Protein AF-A0ABD1SD32-F1 (afdb_monomer)

Radius of gyration: 26.67 Å; Cα contacts (8 Å, |Δi|>4): 173; chains: 1; bounding box: 71×82×73 Å

Structure (mmCIF, N/CA/C/O backbone):
data_AF-A0ABD1SD32-F1
#
_entry.id   AF-A0ABD1SD32-F1
#
loop_
_atom_site.group_PDB
_atom_site.id
_atom_site.type_symbol
_atom_site.label_atom_id
_atom_site.label_alt_id
_atom_site.label_comp_id
_atom_site.label_asym_id
_atom_site.label_entity_id
_atom_site.label_seq_id
_atom_site.pdbx_PDB_ins_code
_atom_site.Cartn_x
_atom_site.Cartn_y
_atom_site.Cartn_z
_atom_site.occupancy
_atom_site.B_iso_or_equiv
_atom_site.auth_seq_id
_atom_site.auth_comp_id
_atom_site.auth_asym_id
_atom_site.auth_atom_id
_atom_site.pdbx_PDB_model_num
ATOM 1 N N . MET A 1 1 ? -51.698 54.647 20.000 1.00 33.16 1 MET A N 1
ATOM 2 C CA . MET A 1 1 ? -52.821 54.682 19.043 1.00 33.16 1 MET A CA 1
ATOM 3 C C . MET A 1 1 ? -52.398 53.874 17.834 1.00 33.16 1 MET A C 1
ATOM 5 O O . MET A 1 1 ? -51.345 54.197 17.309 1.00 33.16 1 MET A O 1
ATOM 9 N N . SER A 1 2 ? -53.192 52.849 17.494 1.00 32.72 2 SER A N 1
ATOM 10 C CA . SER A 1 2 ? -53.230 52.121 16.206 1.00 32.72 2 SER A CA 1
ATOM 11 C C . SER A 1 2 ? -51.931 51.380 15.823 1.00 32.72 2 SER A C 1
ATOM 13 O O . SER A 1 2 ? -50.916 52.007 15.575 1.00 32.72 2 SER A O 1
ATOM 15 N N . GLY A 1 3 ? -51.824 50.050 15.818 1.00 24.33 3 GLY A N 1
ATOM 16 C CA . GLY A 1 3 ? -52.814 49.050 15.430 1.00 24.33 3 GLY A CA 1
ATOM 17 C C . GLY A 1 3 ? -52.788 48.899 13.913 1.00 24.33 3 GLY A C 1
ATOM 18 O O . GLY A 1 3 ? -53.393 49.724 13.248 1.00 24.33 3 GLY A O 1
ATOM 19 N N . ASP A 1 4 ? -52.088 47.879 13.412 1.00 29.33 4 ASP A N 1
ATOM 20 C CA . ASP A 1 4 ? -52.577 47.086 12.286 1.00 29.33 4 ASP A CA 1
ATOM 21 C C . ASP A 1 4 ? -52.013 45.666 12.337 1.00 29.33 4 ASP A C 1
ATOM 23 O O . ASP A 1 4 ? -50.850 45.408 12.649 1.00 29.33 4 ASP A O 1
ATOM 27 N N . PHE A 1 5 ? -52.945 44.755 12.109 1.00 25.47 5 PHE A N 1
ATOM 28 C CA . PHE A 1 5 ? -52.924 43.324 12.317 1.00 25.47 5 PHE A CA 1
ATOM 29 C C . PHE A 1 5 ? -53.174 42.721 10.936 1.00 25.47 5 PHE A C 1
ATOM 31 O O . PHE A 1 5 ? -54.138 43.099 10.274 1.00 25.47 5 PHE A O 1
ATOM 38 N N . CYS A 1 6 ? -52.356 41.770 10.498 1.00 30.38 6 CYS A N 1
ATOM 39 C CA . CYS A 1 6 ? -52.767 40.849 9.446 1.00 30.38 6 CYS A CA 1
ATOM 40 C C . CYS A 1 6 ? -52.278 39.448 9.814 1.00 30.38 6 CYS A C 1
ATOM 42 O O . CYS A 1 6 ? -51.091 39.209 10.012 1.00 30.38 6 CYS A O 1
ATOM 44 N N . THR A 1 7 ? -53.243 38.552 9.972 1.00 30.47 7 THR A N 1
ATOM 45 C CA . THR A 1 7 ? -53.105 37.097 10.118 1.00 30.47 7 THR A CA 1
ATOM 46 C C . THR A 1 7 ? -53.915 36.469 8.959 1.00 30.47 7 THR A C 1
ATOM 48 O O . THR A 1 7 ? -54.474 37.212 8.153 1.00 30.47 7 THR A O 1
ATOM 51 N N . PRO A 1 8 ? -54.045 35.139 8.851 1.00 37.50 8 PRO A N 1
ATOM 52 C CA . PRO A 1 8 ? -53.132 34.243 8.148 1.00 37.50 8 PRO A CA 1
ATOM 53 C C . PRO A 1 8 ? -53.849 33.489 7.004 1.00 37.50 8 PRO A C 1
ATOM 55 O O . PRO A 1 8 ? -55.057 33.266 7.072 1.00 37.50 8 PRO A O 1
ATOM 58 N N . GLU A 1 9 ? -53.120 32.989 6.006 1.00 29.09 9 GLU A N 1
ATOM 59 C CA . GLU A 1 9 ? -53.642 31.914 5.147 1.00 29.09 9 GLU A CA 1
ATOM 60 C C . GLU A 1 9 ? -53.167 30.548 5.650 1.00 29.09 9 GLU A C 1
ATOM 62 O O . GLU A 1 9 ? -52.038 30.365 6.106 1.00 29.09 9 GLU A O 1
ATOM 67 N N . LYS A 1 10 ? -54.121 29.621 5.653 1.00 29.11 10 LYS A N 1
ATOM 68 C CA . LYS A 1 10 ? -54.110 28.286 6.242 1.00 29.11 10 LYS A CA 1
ATOM 69 C C . LYS A 1 10 ? -54.156 27.245 5.120 1.00 29.11 10 LYS A C 1
ATOM 71 O O . LYS A 1 10 ? -54.868 27.477 4.151 1.00 29.11 10 LYS A O 1
ATOM 76 N N . LEU A 1 11 ? -53.592 26.071 5.437 1.00 27.20 11 LEU A N 1
ATOM 77 C CA . LEU A 1 11 ? -53.851 24.735 4.865 1.00 27.20 11 LEU A CA 1
ATOM 78 C C . LEU A 1 11 ? -53.215 24.529 3.473 1.00 27.20 11 LEU A C 1
ATOM 80 O O . LEU A 1 11 ? -53.208 25.430 2.654 1.00 27.20 11 LEU A O 1
ATOM 84 N N . GLU A 1 12 ? -52.580 23.397 3.173 1.00 27.08 12 GLU A N 1
ATOM 85 C CA . GLU A 1 12 ? -53.074 22.039 3.413 1.00 27.08 12 GLU A CA 1
ATOM 86 C C . GLU A 1 12 ? -51.992 21.061 3.908 1.00 27.08 12 GLU A C 1
ATOM 88 O O . GLU A 1 12 ? -50.838 21.076 3.479 1.00 27.08 12 GLU A O 1
ATOM 93 N N . GLU A 1 13 ? -52.410 20.212 4.849 1.00 32.22 13 GLU A N 1
ATOM 94 C CA . GLU A 1 13 ? -51.798 18.919 5.137 1.00 32.22 13 GLU A CA 1
ATOM 95 C C . GLU A 1 13 ? -52.115 17.986 3.968 1.00 32.22 13 GLU A C 1
ATOM 97 O O . GLU A 1 13 ? -53.288 17.745 3.696 1.00 32.22 13 GLU A O 1
ATOM 102 N N . ASP A 1 14 ? -51.089 17.423 3.335 1.00 28.31 14 ASP A N 1
ATOM 103 C CA . ASP A 1 14 ? -51.254 16.234 2.504 1.00 28.31 14 ASP A CA 1
ATOM 104 C C . ASP A 1 14 ? -50.483 15.073 3.135 1.00 28.31 14 ASP A C 1
ATOM 106 O O . ASP A 1 14 ? -49.256 14.955 3.061 1.00 28.31 14 ASP A O 1
ATOM 110 N N . GLU A 1 15 ? -51.250 14.195 3.781 1.00 35.03 15 GLU A N 1
ATOM 111 C CA . GLU A 1 15 ? -50.872 12.811 4.015 1.00 35.03 15 GLU A CA 1
ATOM 112 C C . GLU A 1 15 ? -50.633 12.125 2.663 1.00 35.03 15 GLU A C 1
ATOM 114 O O . GLU A 1 15 ? -51.573 11.905 1.899 1.00 35.03 15 GLU A O 1
ATOM 119 N N . ASN A 1 16 ? -49.407 11.669 2.381 1.00 34.16 16 ASN A N 1
ATOM 120 C CA . ASN A 1 16 ? -49.231 10.649 1.347 1.00 34.16 16 ASN A CA 1
ATOM 121 C C . ASN A 1 16 ? -48.207 9.569 1.721 1.00 34.16 16 ASN A C 1
ATOM 123 O O . ASN A 1 16 ? -47.006 9.659 1.489 1.00 34.16 16 ASN A O 1
ATOM 127 N N . LYS A 1 17 ? -48.767 8.544 2.369 1.00 29.52 17 LYS A N 1
ATOM 128 C CA . LYS A 1 17 ? -48.559 7.101 2.177 1.00 29.52 17 LYS A CA 1
ATOM 129 C C . LYS A 1 17 ? -47.228 6.653 1.560 1.00 29.52 17 LYS A C 1
ATOM 131 O O . LYS A 1 17 ? -46.995 6.728 0.358 1.00 29.52 17 LYS A O 1
ATOM 136 N N . SER A 1 18 ? -46.463 5.969 2.412 1.00 36.94 18 SER A N 1
ATOM 137 C CA . SER A 1 18 ? -45.481 4.950 2.044 1.00 36.94 18 SER A CA 1
ATOM 138 C C . SER A 1 18 ? -46.007 4.047 0.923 1.00 36.94 18 SER A C 1
ATOM 140 O O . SER A 1 18 ? -46.993 3.324 1.092 1.00 36.94 18 SER A O 1
ATOM 142 N N . THR A 1 19 ? -45.317 4.062 -0.214 1.00 29.92 19 THR A N 1
ATOM 143 C CA . THR A 1 19 ? -45.384 2.995 -1.208 1.00 29.92 19 THR A CA 1
ATOM 144 C C . THR A 1 19 ? -43.975 2.503 -1.522 1.00 29.92 19 THR A C 1
ATOM 146 O O . THR A 1 19 ? -43.038 3.262 -1.729 1.00 29.92 19 THR A O 1
ATOM 149 N N . LYS A 1 20 ? -43.852 1.178 -1.448 1.00 31.41 20 LYS A N 1
ATOM 150 C CA . LYS A 1 20 ? -42.761 0.313 -1.901 1.00 31.41 20 LYS A CA 1
ATOM 151 C C . LYS A 1 20 ? -41.936 0.879 -3.073 1.00 31.41 20 LYS A C 1
ATOM 153 O O . LYS A 1 20 ? -42.450 0.969 -4.180 1.00 31.41 20 LYS A O 1
ATOM 158 N N . GLY A 1 21 ? -40.628 0.996 -2.843 1.00 41.38 21 GLY A N 1
ATOM 159 C CA . GLY A 1 21 ? -39.613 0.627 -3.831 1.00 41.38 21 GLY A CA 1
ATOM 160 C C . GLY A 1 21 ? -39.199 1.686 -4.847 1.00 41.38 21 GLY A C 1
ATOM 161 O O . GLY A 1 21 ? -39.203 1.380 -6.033 1.00 41.38 21 GLY A O 1
ATOM 162 N N . ASP A 1 22 ? -38.729 2.846 -4.394 1.00 28.20 22 ASP A N 1
ATOM 163 C CA . ASP A 1 22 ? -37.967 3.754 -5.255 1.00 28.20 22 ASP A CA 1
ATOM 164 C C . ASP A 1 22 ? -36.466 3.552 -5.021 1.00 28.20 22 ASP A C 1
ATOM 166 O O . ASP A 1 22 ? -35.886 3.969 -4.017 1.00 28.20 22 ASP A O 1
ATOM 170 N N . ILE A 1 23 ? -35.835 2.842 -5.957 1.00 35.16 23 ILE A N 1
ATOM 171 C CA . ILE A 1 23 ? -34.380 2.771 -6.076 1.00 35.16 23 ILE A CA 1
ATOM 172 C C . ILE A 1 23 ? -33.909 4.168 -6.478 1.00 35.16 23 ILE A C 1
ATOM 174 O O . ILE A 1 23 ? -34.109 4.592 -7.615 1.00 35.16 23 ILE A O 1
ATOM 178 N N . VAL A 1 24 ? -33.269 4.877 -5.550 1.00 31.91 24 VAL A N 1
ATOM 179 C CA . VAL A 1 24 ? -32.525 6.099 -5.859 1.00 31.91 24 VAL A CA 1
ATOM 180 C C . VAL A 1 24 ? -31.369 5.701 -6.778 1.00 31.91 24 VAL A C 1
ATOM 182 O O . VAL A 1 24 ? -30.369 5.141 -6.327 1.00 31.91 24 VAL A O 1
ATOM 185 N N . GLN A 1 25 ? -31.511 5.946 -8.082 1.00 30.59 25 GLN A N 1
ATOM 186 C CA . GLN A 1 25 ? -30.366 5.932 -8.984 1.00 30.59 25 GLN A CA 1
ATOM 187 C C . GLN A 1 25 ? -29.481 7.117 -8.611 1.00 30.59 25 GLN A C 1
ATOM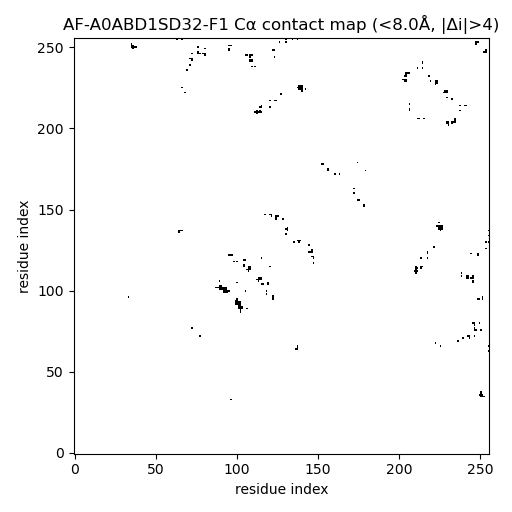 189 O O . GLN A 1 25 ? -29.777 8.264 -8.932 1.00 30.59 25 GLN A O 1
ATOM 194 N N . ILE A 1 26 ? -28.400 6.827 -7.896 1.00 34.62 26 ILE A N 1
ATOM 195 C CA . ILE A 1 26 ? -27.298 7.766 -7.752 1.00 34.62 26 ILE A CA 1
ATOM 196 C C . ILE A 1 26 ? -26.634 7.809 -9.126 1.00 34.62 26 ILE A C 1
ATOM 198 O O . ILE A 1 26 ? -25.980 6.847 -9.532 1.00 34.62 26 ILE A O 1
ATOM 202 N N . GLU A 1 27 ? -26.855 8.892 -9.871 1.00 29.53 27 GLU A N 1
ATOM 203 C CA . GLU A 1 27 ? -26.086 9.171 -11.079 1.00 29.53 27 GLU A CA 1
ATOM 204 C C . GLU A 1 27 ? -24.606 9.204 -10.693 1.00 29.53 27 GLU A C 1
ATOM 206 O O . GLU A 1 27 ? -24.129 10.115 -10.015 1.00 29.53 27 GLU A O 1
ATOM 211 N N . SER A 1 28 ? -23.876 8.166 -11.099 1.00 33.97 28 SER A N 1
ATOM 212 C CA . SER A 1 28 ? -22.427 8.140 -11.010 1.00 33.97 28 SER A CA 1
ATOM 213 C C . SER A 1 28 ? -21.908 9.250 -11.914 1.00 33.97 28 SER A C 1
ATOM 215 O O . SER A 1 28 ? -21.936 9.126 -13.142 1.00 33.97 28 SER A O 1
ATOM 217 N N . THR A 1 29 ? -21.454 10.346 -11.318 1.00 29.38 29 THR A N 1
ATOM 218 C CA . THR A 1 29 ? -20.648 11.341 -12.010 1.00 29.38 29 THR A CA 1
ATOM 219 C C . THR A 1 29 ? -19.347 10.659 -12.412 1.00 29.38 29 THR A C 1
ATOM 221 O O . THR A 1 29 ? -18.403 10.530 -11.637 1.00 29.38 29 THR A O 1
ATOM 224 N N . TRP A 1 30 ? -19.330 10.136 -13.636 1.00 27.72 30 TRP A N 1
ATOM 225 C CA . TRP A 1 30 ? -18.128 9.662 -14.297 1.00 27.72 30 TRP A CA 1
ATOM 226 C C . TRP A 1 30 ? -17.215 10.873 -14.478 1.00 27.72 30 TRP A C 1
ATOM 228 O O . TRP A 1 30 ? -17.313 11.599 -15.463 1.00 27.72 30 TRP A O 1
ATOM 238 N N . PHE A 1 31 ? -16.356 11.132 -13.497 1.00 30.55 31 PHE A N 1
ATOM 239 C CA . PHE A 1 31 ? -15.166 11.922 -13.752 1.00 30.55 31 PHE A CA 1
ATOM 240 C C . PHE A 1 31 ? -14.373 11.172 -14.821 1.00 30.55 31 PHE A C 1
ATOM 242 O O . PHE A 1 31 ? -14.139 9.969 -14.684 1.00 30.55 31 PHE A O 1
ATOM 249 N N . ASP A 1 32 ? -14.015 11.858 -15.905 1.00 36.69 32 ASP A N 1
ATOM 250 C CA . ASP A 1 32 ? -13.129 11.310 -16.925 1.00 36.69 32 ASP A CA 1
ATOM 251 C C . ASP A 1 32 ? -11.796 10.944 -16.262 1.00 36.69 32 ASP A C 1
ATOM 253 O O . ASP A 1 32 ? -10.945 11.793 -15.998 1.00 36.69 32 ASP A O 1
ATOM 257 N N . ILE A 1 33 ? -11.649 9.656 -15.948 1.00 40.66 33 ILE A N 1
ATOM 258 C CA . ILE A 1 33 ? -10.462 9.088 -15.317 1.00 40.66 33 ILE A CA 1
ATOM 259 C C . ILE A 1 33 ? -9.275 9.335 -16.261 1.00 40.66 33 ILE A C 1
ATOM 261 O O . ILE A 1 33 ? -9.357 8.964 -17.443 1.00 40.66 33 ILE A O 1
ATOM 265 N N . PRO A 1 34 ? -8.160 9.915 -15.780 1.00 41.62 34 PRO A N 1
ATOM 266 C CA . PRO A 1 34 ? -6.951 10.060 -16.574 1.00 41.62 34 PRO A CA 1
ATOM 267 C C . PRO A 1 34 ? -6.551 8.717 -17.193 1.00 41.62 34 PRO A C 1
ATOM 269 O O . PRO A 1 34 ? -6.329 7.721 -16.502 1.00 41.62 34 PRO A O 1
ATOM 272 N N . LYS A 1 35 ? -6.474 8.664 -18.527 1.00 51.59 35 LYS A N 1
ATOM 273 C CA . LYS A 1 35 ? -5.980 7.476 -19.231 1.00 51.59 35 LYS A CA 1
ATOM 274 C C . LYS A 1 35 ? -4.517 7.274 -18.835 1.00 51.59 35 LYS A C 1
ATOM 276 O O . LYS A 1 35 ? -3.702 8.164 -19.064 1.00 51.59 35 LYS A O 1
ATOM 281 N N . GLY A 1 36 ? -4.219 6.116 -18.242 1.00 51.72 36 GLY A N 1
ATOM 282 C CA . GLY A 1 36 ? -2.885 5.734 -17.776 1.00 51.72 36 GLY A CA 1
ATOM 283 C C . GLY A 1 36 ? -1.773 5.965 -18.789 1.00 51.72 36 GLY A C 1
ATOM 284 O O . GLY A 1 36 ? -1.995 5.961 -20.005 1.00 51.72 36 GLY A O 1
ATOM 285 N N . ARG A 1 37 ? -0.552 6.138 -18.273 1.00 55.34 37 ARG A N 1
ATOM 286 C CA . ARG A 1 37 ? 0.665 6.217 -19.080 1.00 55.34 37 ARG A CA 1
ATOM 287 C C . ARG A 1 37 ? 0.863 4.886 -19.804 1.00 55.34 37 ARG A C 1
ATOM 289 O O . ARG A 1 37 ? 1.352 3.920 -19.243 1.00 55.34 37 ARG A O 1
ATOM 296 N N . GLY A 1 38 ? 0.424 4.842 -21.060 1.00 57.28 38 GLY A N 1
ATOM 297 C CA . GLY A 1 38 ? 0.939 3.927 -22.072 1.00 57.28 38 GLY A CA 1
ATOM 298 C C . GLY A 1 38 ? 0.956 2.434 -21.736 1.00 57.28 38 GLY A C 1
ATOM 299 O O . GLY A 1 38 ? 1.937 1.786 -22.066 1.00 57.28 38 GLY A O 1
ATOM 300 N N . HIS A 1 39 ? -0.125 1.842 -21.216 1.00 45.03 39 HIS A N 1
ATOM 301 C CA . HIS A 1 39 ? -0.338 0.400 -21.397 1.00 45.03 39 HIS A CA 1
ATOM 302 C C . HIS A 1 39 ? -1.466 0.155 -22.401 1.00 45.03 39 HIS A C 1
ATOM 304 O O . HIS A 1 39 ? -2.603 0.602 -22.229 1.00 45.03 39 HIS A O 1
ATOM 310 N N . ARG A 1 40 ? -1.156 -0.550 -23.497 1.00 51.25 40 ARG A N 1
ATOM 311 C CA . ARG A 1 40 ? -2.144 -0.925 -24.515 1.00 51.25 40 ARG A CA 1
ATOM 312 C C . ARG A 1 40 ? -3.174 -1.841 -23.865 1.00 51.25 40 ARG A C 1
ATOM 314 O O . ARG A 1 40 ? -2.894 -3.016 -23.643 1.00 51.25 40 ARG A O 1
ATOM 321 N N . THR A 1 41 ? -4.389 -1.343 -23.639 1.00 50.31 41 THR A N 1
ATOM 322 C CA . THR A 1 41 ? -5.518 -2.187 -23.240 1.00 50.31 41 THR A CA 1
ATOM 323 C C . THR A 1 41 ? -5.675 -3.283 -24.294 1.00 50.31 41 THR A C 1
ATOM 325 O O . THR A 1 41 ? -6.016 -3.012 -25.453 1.00 50.31 41 THR A O 1
ATOM 328 N N . LYS A 1 42 ? -5.358 -4.533 -23.936 1.00 55.38 42 LYS A N 1
ATOM 329 C CA . LYS A 1 42 ? -5.521 -5.672 -24.842 1.00 55.38 42 LYS A CA 1
ATOM 330 C C . LYS A 1 42 ? -7.017 -5.808 -25.124 1.00 55.38 42 LYS A C 1
ATOM 332 O O . LYS A 1 42 ? -7.777 -6.270 -24.278 1.00 55.38 42 LYS A O 1
ATOM 337 N N . ARG A 1 43 ? -7.464 -5.381 -26.312 1.00 58.88 43 ARG A N 1
ATOM 338 C CA . ARG A 1 43 ? -8.826 -5.670 -26.785 1.00 58.88 43 ARG A CA 1
ATOM 339 C C . ARG A 1 43 ? -9.021 -7.183 -26.707 1.00 58.88 43 ARG A C 1
ATOM 341 O O . ARG A 1 43 ? -8.165 -7.918 -27.201 1.00 58.88 43 ARG A O 1
ATOM 348 N N . LYS A 1 44 ? -10.133 -7.649 -26.123 1.00 50.56 44 LYS A N 1
ATOM 349 C CA . LYS A 1 44 ? -10.526 -9.064 -26.217 1.00 50.56 44 LYS A CA 1
ATOM 350 C C . LYS A 1 44 ? -10.483 -9.449 -27.696 1.00 50.56 44 LYS A C 1
ATOM 352 O O . LYS A 1 44 ? -11.216 -8.877 -28.505 1.00 50.56 44 LYS A O 1
ATOM 357 N N . ALA A 1 45 ? -9.578 -10.355 -28.060 1.00 56.12 45 ALA A N 1
ATOM 358 C CA . ALA A 1 45 ? -9.477 -10.827 -29.430 1.00 56.12 45 ALA A CA 1
ATOM 359 C C . ALA A 1 45 ? -10.816 -11.476 -29.800 1.00 56.12 45 ALA A C 1
ATOM 361 O O . ALA A 1 45 ? -11.246 -12.424 -29.139 1.00 56.12 45 ALA A O 1
ATOM 362 N N . ARG A 1 46 ? -11.490 -10.958 -30.833 1.00 56.22 46 ARG A N 1
ATOM 363 C CA . ARG A 1 46 ? -12.605 -11.680 -31.449 1.00 56.22 46 ARG A CA 1
ATOM 364 C C . ARG A 1 46 ? -12.019 -12.952 -32.050 1.00 56.22 46 ARG A C 1
ATOM 366 O O . ARG A 1 46 ? -11.069 -12.885 -32.827 1.00 56.22 46 ARG A O 1
ATOM 373 N N . LEU A 1 47 ? -12.538 -14.099 -31.627 1.00 57.81 47 LEU A N 1
ATOM 374 C CA . LEU A 1 47 ? -12.084 -15.396 -32.106 1.00 57.81 47 LEU A CA 1
ATOM 375 C C . LEU A 1 47 ? -12.419 -15.499 -33.595 1.00 57.81 47 LEU A C 1
ATOM 377 O O . LEU A 1 47 ? -13.586 -15.579 -33.968 1.00 57.81 47 LEU A O 1
ATOM 381 N N . LEU A 1 48 ? -11.397 -15.484 -34.447 1.00 53.97 48 LEU A N 1
ATOM 382 C CA . LEU A 1 48 ? -11.527 -15.990 -35.805 1.00 53.97 48 LEU A CA 1
ATOM 383 C C . LEU A 1 48 ? -11.472 -17.512 -35.699 1.00 53.97 48 LEU A C 1
ATOM 385 O O . LEU A 1 48 ? -10.398 -18.095 -35.548 1.00 53.97 48 LEU A O 1
ATOM 389 N N . CYS A 1 49 ? -12.643 -18.144 -35.725 1.00 53.00 49 CYS A N 1
ATOM 390 C CA . CYS A 1 49 ? -12.760 -19.585 -35.904 1.00 53.00 49 CYS A CA 1
ATOM 391 C C . CYS A 1 49 ? -12.304 -19.915 -37.330 1.00 53.00 49 CYS A C 1
ATOM 393 O O . CYS A 1 49 ? -13.113 -19.972 -38.252 1.00 53.00 49 CYS A O 1
ATOM 395 N N . SER A 1 50 ? -10.992 -20.043 -37.529 1.00 64.31 50 SER A N 1
ATOM 396 C CA . SER A 1 50 ? -10.450 -20.563 -38.779 1.00 64.31 50 SER A CA 1
ATOM 397 C C . SER A 1 50 ? -10.489 -22.095 -38.732 1.00 64.31 50 SER A C 1
ATOM 399 O O . SER A 1 50 ? -10.208 -22.665 -37.675 1.00 64.31 50 SER A O 1
ATOM 401 N N . PRO A 1 51 ? -10.769 -22.781 -39.854 1.00 71.50 51 PRO A N 1
ATOM 402 C CA . PRO A 1 51 ? -10.715 -24.244 -39.927 1.00 71.50 51 PRO A CA 1
ATOM 403 C C . PRO A 1 51 ? -9.298 -24.812 -39.715 1.00 71.50 51 PRO A C 1
ATOM 405 O O . PRO A 1 51 ? -9.131 -26.024 -39.629 1.00 71.50 51 PRO A O 1
ATOM 408 N N . PHE A 1 52 ? -8.282 -23.950 -39.606 1.00 64.62 52 PHE A N 1
ATOM 409 C CA . PHE A 1 52 ? -6.885 -24.313 -39.368 1.00 64.62 52 PHE A CA 1
ATOM 410 C C . PHE A 1 52 ? -6.438 -24.098 -37.912 1.00 64.62 52 PHE A C 1
ATOM 412 O O . PHE A 1 52 ? -5.292 -24.396 -37.576 1.00 64.62 52 PHE A O 1
ATOM 419 N N . THR A 1 53 ? -7.312 -23.590 -37.035 1.00 63.19 53 THR A N 1
ATOM 420 C CA . THR A 1 53 ? -6.994 -23.356 -35.620 1.00 63.19 53 THR A CA 1
ATOM 421 C C . THR A 1 53 ? -7.677 -24.414 -34.753 1.00 63.19 53 THR A C 1
ATOM 423 O O . THR A 1 53 ? -8.890 -24.374 -34.583 1.00 63.19 53 THR A O 1
ATOM 426 N N . ASP A 1 54 ? -6.909 -25.343 -34.175 1.00 64.31 54 ASP A N 1
ATOM 427 C CA . ASP A 1 54 ? -7.420 -26.341 -33.224 1.00 64.31 54 ASP A CA 1
ATOM 428 C C . ASP A 1 54 ? -7.625 -25.697 -31.833 1.00 64.31 54 ASP A C 1
ATOM 430 O O . ASP A 1 54 ? -6.641 -25.340 -31.172 1.00 64.31 54 ASP A O 1
ATOM 434 N N . PRO A 1 55 ? -8.876 -25.530 -31.360 1.00 61.09 55 PRO A N 1
ATOM 435 C CA . PRO A 1 55 ? -9.161 -24.879 -30.084 1.00 61.09 55 PRO A CA 1
ATOM 436 C C . PRO A 1 55 ? -8.635 -25.666 -28.874 1.00 61.09 55 PRO A C 1
ATOM 438 O O . PRO A 1 55 ? -8.450 -25.071 -27.813 1.00 61.09 55 PRO A O 1
ATOM 441 N N . THR A 1 56 ? -8.345 -26.966 -29.019 1.00 60.47 56 THR A N 1
ATOM 442 C CA . THR A 1 56 ? -7.848 -27.820 -27.926 1.00 60.47 56 THR A CA 1
ATOM 443 C C . THR A 1 56 ? -6.354 -27.647 -27.648 1.00 60.47 56 THR A C 1
ATOM 445 O O . THR A 1 56 ? -5.898 -27.909 -26.538 1.00 60.47 56 THR A O 1
ATOM 448 N N . LYS A 1 57 ? -5.585 -27.136 -28.620 1.00 58.19 57 LYS A N 1
ATOM 449 C CA . LYS A 1 57 ? -4.137 -26.878 -28.490 1.00 58.19 57 LYS A CA 1
ATOM 450 C C . LYS A 1 57 ? -3.811 -25.490 -27.941 1.00 58.19 57 LYS A C 1
ATOM 452 O O . LYS A 1 57 ? -2.642 -25.112 -27.839 1.00 58.19 57 LYS A O 1
ATOM 457 N N . ARG A 1 58 ? -4.828 -24.699 -27.594 1.00 55.09 58 ARG A N 1
ATOM 458 C CA . ARG A 1 58 ? -4.632 -23.374 -27.009 1.00 55.09 58 ARG A CA 1
ATOM 459 C C . ARG A 1 58 ? -4.113 -23.529 -25.580 1.00 55.09 58 ARG A C 1
ATOM 461 O O . ARG A 1 58 ? -4.772 -24.146 -24.749 1.00 55.09 58 ARG A O 1
ATOM 468 N N . ARG A 1 59 ? -2.963 -22.918 -25.269 1.00 50.16 59 ARG A N 1
ATOM 469 C CA . ARG A 1 59 ? -2.536 -22.717 -23.875 1.00 50.16 59 ARG A CA 1
ATOM 470 C C . ARG A 1 59 ? -3.672 -21.993 -23.143 1.00 50.16 59 ARG A C 1
ATOM 472 O O . ARG A 1 59 ? -4.011 -20.871 -23.527 1.00 50.16 59 ARG A O 1
ATOM 479 N N . LYS A 1 60 ? -4.288 -22.640 -22.146 1.00 51.47 60 LYS A N 1
ATOM 480 C CA . LYS A 1 60 ? -5.197 -21.961 -21.214 1.00 51.47 60 LYS A CA 1
ATOM 481 C C . LYS A 1 60 ? -4.423 -20.780 -20.626 1.00 51.47 60 LYS A C 1
ATOM 483 O O . LYS A 1 60 ? -3.284 -20.961 -20.197 1.00 51.47 60 LYS A O 1
ATOM 488 N N . LEU A 1 61 ? -5.002 -19.577 -20.667 1.00 49.84 61 LEU A N 1
ATOM 489 C CA . LEU A 1 61 ? -4.525 -18.527 -19.771 1.00 49.84 61 LEU A CA 1
ATOM 490 C C . LEU A 1 61 ? -4.641 -19.095 -18.353 1.00 49.84 61 LEU A C 1
ATOM 492 O O . LEU A 1 61 ? -5.639 -19.752 -18.062 1.00 49.84 61 LEU A O 1
ATOM 496 N N . SER A 1 62 ? -3.606 -18.894 -17.539 1.00 51.19 62 SER A N 1
ATOM 497 C CA . SER A 1 62 ? -3.618 -19.198 -16.107 1.00 51.19 62 SER A CA 1
ATOM 498 C C . SER A 1 62 ? -4.942 -18.745 -15.498 1.00 51.19 62 SER A C 1
ATOM 500 O O . SER A 1 62 ? -5.392 -17.640 -15.813 1.00 51.19 62 SER A O 1
ATOM 502 N N . ASP A 1 63 ? -5.562 -19.601 -14.686 1.00 51.88 63 ASP A N 1
ATOM 503 C CA . ASP A 1 63 ? -6.857 -19.329 -14.069 1.00 51.88 63 ASP A CA 1
ATOM 504 C C . ASP A 1 63 ? -6.806 -17.956 -13.379 1.00 51.88 63 ASP A C 1
ATOM 506 O O . ASP A 1 63 ? -6.053 -17.745 -12.432 1.00 51.88 63 ASP A O 1
ATOM 510 N N . LEU A 1 64 ? -7.595 -17.000 -13.883 1.00 58.06 64 LEU A N 1
ATOM 511 C CA . LEU A 1 64 ? -7.757 -15.657 -13.305 1.00 58.06 64 LEU A CA 1
ATOM 512 C C . LEU A 1 64 ? -8.456 -15.696 -11.932 1.00 58.06 64 LEU A C 1
ATOM 514 O O . LEU A 1 64 ? -8.751 -14.645 -11.375 1.00 58.06 64 LEU A O 1
ATOM 518 N N . ASP A 1 65 ? -8.721 -16.895 -11.417 1.00 65.81 65 ASP A N 1
ATOM 519 C CA . ASP A 1 65 ? -9.467 -17.171 -10.194 1.00 65.81 65 ASP A CA 1
ATOM 520 C C . ASP A 1 65 ? -8.550 -17.420 -8.982 1.00 65.81 65 ASP A C 1
ATOM 522 O O . ASP A 1 65 ? -9.046 -17.649 -7.882 1.00 65.81 65 ASP A O 1
ATOM 526 N N . VAL A 1 66 ? -7.221 -17.362 -9.153 1.00 82.50 66 VAL A N 1
ATOM 527 C CA . VAL A 1 66 ? -6.259 -17.495 -8.047 1.00 82.50 66 VAL A CA 1
ATOM 528 C C . VAL A 1 66 ? -5.344 -16.276 -7.991 1.00 82.50 66 VAL A C 1
ATOM 530 O O . VAL A 1 66 ? -4.560 -16.016 -8.908 1.00 82.50 66 VAL A O 1
ATOM 533 N N . TYR A 1 67 ? -5.445 -15.530 -6.892 1.00 89.00 67 TYR A N 1
ATOM 534 C CA . TYR A 1 67 ? -4.545 -14.426 -6.585 1.00 89.00 67 TYR A CA 1
ATOM 535 C C . TYR A 1 67 ? -3.159 -14.962 -6.204 1.00 89.00 67 TYR A C 1
ATOM 537 O O . TYR A 1 67 ? -3.047 -15.899 -5.414 1.00 89.00 67 TYR A O 1
ATOM 545 N N . ASP A 1 68 ? -2.106 -14.361 -6.760 1.00 91.62 68 ASP A N 1
ATOM 546 C CA . ASP A 1 68 ? -0.717 -14.711 -6.453 1.00 91.62 68 ASP A CA 1
ATOM 547 C C . ASP A 1 68 ? 0.052 -13.462 -5.983 1.00 91.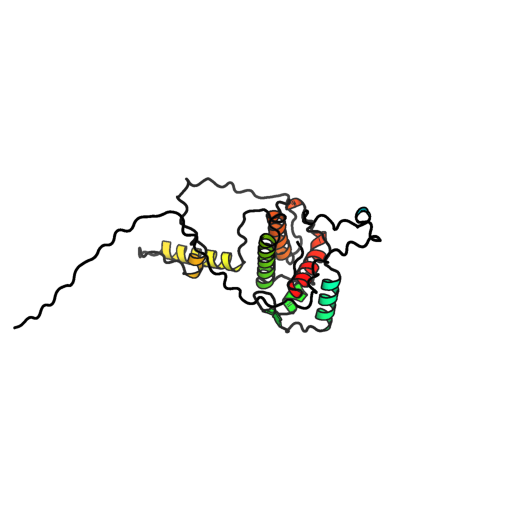62 68 ASP A C 1
ATOM 549 O O . ASP A 1 68 ? 0.484 -12.651 -6.816 1.00 91.62 68 ASP A O 1
ATOM 553 N N . PRO A 1 69 ? 0.269 -13.296 -4.663 1.00 91.94 69 PRO A N 1
ATOM 554 C CA . PRO A 1 69 ? 0.998 -12.149 -4.131 1.00 91.94 69 PRO A CA 1
ATOM 555 C C . PRO A 1 69 ? 2.490 -12.163 -4.483 1.00 91.94 69 PRO A C 1
ATOM 557 O O . PRO A 1 69 ? 3.141 -11.120 -4.375 1.00 91.94 69 PRO A O 1
ATOM 560 N N . TYR A 1 70 ? 3.045 -13.303 -4.902 1.00 94.06 70 TYR A N 1
ATOM 561 C CA . TYR A 1 70 ? 4.457 -13.455 -5.268 1.00 94.06 70 TYR A CA 1
ATOM 562 C C . TYR A 1 70 ? 4.696 -13.314 -6.769 1.00 94.06 70 TYR A C 1
ATOM 564 O O . TYR A 1 70 ? 5.848 -13.367 -7.202 1.00 94.06 70 TYR A O 1
ATOM 572 N N . ARG A 1 71 ? 3.637 -13.082 -7.557 1.00 91.56 71 ARG A N 1
ATOM 573 C CA . ARG A 1 71 ? 3.750 -12.863 -8.997 1.00 91.56 71 ARG A CA 1
ATOM 574 C C . ARG A 1 71 ? 4.705 -11.713 -9.290 1.00 91.56 71 ARG A C 1
ATOM 576 O O . ARG A 1 71 ? 4.506 -10.590 -8.805 1.00 91.56 71 ARG A O 1
ATOM 583 N N . GLU A 1 72 ? 5.685 -11.998 -10.141 1.00 90.12 72 GLU A N 1
ATOM 584 C CA . GLU A 1 72 ? 6.625 -11.009 -10.657 1.00 90.12 72 GLU A CA 1
ATOM 585 C C . GLU A 1 72 ? 5.910 -9.860 -11.380 1.00 90.12 72 GLU A C 1
ATOM 587 O O . GLU A 1 72 ? 4.782 -9.976 -11.859 1.00 90.12 72 GLU A O 1
ATOM 592 N N . VAL A 1 73 ? 6.582 -8.717 -11.439 1.00 89.25 73 VAL A N 1
ATOM 593 C CA . VAL A 1 73 ? 6.085 -7.527 -12.135 1.00 89.25 73 VAL A CA 1
ATOM 594 C C . VAL A 1 73 ? 6.088 -7.776 -13.642 1.00 89.25 73 VAL A C 1
ATOM 596 O O . VAL A 1 73 ? 7.067 -8.315 -14.156 1.00 89.25 73 VAL A O 1
ATOM 599 N N . ASP A 1 74 ? 5.052 -7.326 -14.360 1.00 89.44 74 ASP A N 1
ATOM 600 C CA . ASP A 1 74 ? 5.058 -7.323 -15.830 1.00 89.44 74 ASP A CA 1
ATOM 601 C C . ASP A 1 74 ? 6.361 -6.673 -16.352 1.00 89.44 74 ASP A C 1
ATOM 603 O O . ASP A 1 74 ? 6.628 -5.506 -16.026 1.00 89.44 74 ASP A O 1
ATOM 607 N N . PRO A 1 75 ? 7.167 -7.386 -17.166 1.00 91.75 75 PRO A N 1
ATOM 608 C CA . PRO A 1 75 ? 8.424 -6.865 -17.695 1.00 91.75 75 PRO A CA 1
ATOM 609 C C . PRO A 1 75 ? 8.278 -5.525 -18.423 1.00 91.75 75 PRO A C 1
ATOM 611 O O . PRO A 1 75 ? 9.149 -4.673 -18.301 1.00 91.75 75 PRO A O 1
ATOM 614 N N . SER A 1 76 ? 7.152 -5.283 -19.104 1.00 92.12 76 SER A N 1
ATOM 615 C CA . SER A 1 76 ? 6.884 -4.006 -19.773 1.00 92.12 76 SER A CA 1
ATOM 616 C C . SER A 1 76 ? 6.790 -2.851 -18.777 1.00 92.12 76 SER A C 1
ATOM 618 O O . SER A 1 76 ? 7.314 -1.777 -19.051 1.00 92.12 76 SER A O 1
ATOM 620 N N . LYS A 1 77 ? 6.153 -3.058 -17.615 1.00 93.25 77 LYS A N 1
ATOM 621 C CA . LYS A 1 77 ? 6.079 -2.025 -16.566 1.00 93.25 77 LYS A CA 1
ATOM 622 C C . LYS A 1 77 ? 7.456 -1.766 -15.959 1.00 93.25 77 LYS A C 1
ATOM 624 O O . LYS A 1 77 ? 7.773 -0.633 -15.613 1.00 93.25 77 LYS A O 1
ATOM 629 N N . VAL A 1 78 ? 8.276 -2.812 -15.829 1.00 92.56 78 VAL A N 1
ATOM 630 C CA . VAL A 1 78 ? 9.661 -2.686 -15.356 1.00 92.56 78 VAL A CA 1
ATOM 631 C C . VAL A 1 78 ? 10.505 -1.893 -16.350 1.00 92.56 78 VAL A C 1
ATOM 633 O O . VAL A 1 78 ? 11.255 -1.018 -15.928 1.00 92.56 78 VAL A O 1
ATOM 636 N N . ASP A 1 79 ? 10.363 -2.149 -17.648 1.00 93.06 79 ASP A N 1
ATOM 637 C CA . ASP A 1 79 ? 11.060 -1.394 -18.691 1.00 93.06 79 ASP A CA 1
ATOM 638 C C . ASP A 1 79 ? 10.659 0.083 -18.683 1.00 93.06 79 ASP A C 1
ATOM 640 O O . ASP A 1 79 ? 11.516 0.957 -18.810 1.00 9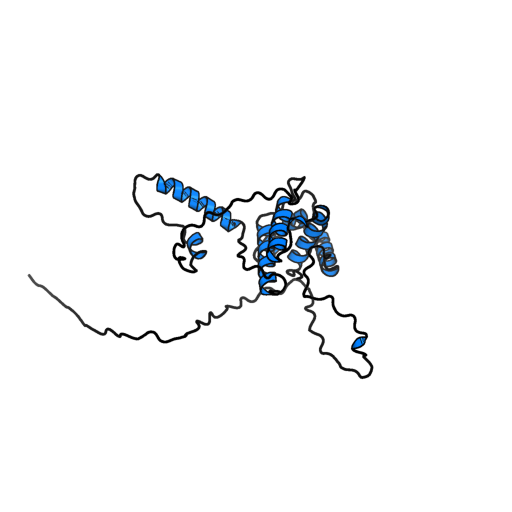3.06 79 ASP A O 1
ATOM 644 N N . ASP A 1 80 ? 9.371 0.377 -18.502 1.00 92.69 80 ASP A N 1
ATOM 645 C CA . ASP A 1 80 ? 8.876 1.752 -18.417 1.00 92.69 80 ASP A CA 1
ATOM 646 C C . ASP A 1 80 ? 9.362 2.457 -17.142 1.00 92.69 80 ASP A C 1
ATOM 648 O O . ASP A 1 80 ? 9.776 3.616 -17.205 1.00 92.69 80 ASP A O 1
ATOM 652 N N . LEU A 1 81 ? 9.407 1.747 -16.008 1.00 94.19 81 LEU A N 1
ATOM 653 C CA . LEU A 1 81 ? 10.010 2.242 -14.769 1.00 94.19 81 LEU A CA 1
ATOM 654 C C . LEU A 1 81 ? 11.503 2.539 -14.949 1.00 94.19 81 LEU A C 1
ATOM 656 O O . LEU A 1 81 ? 11.962 3.599 -14.536 1.00 94.19 81 LEU A O 1
ATOM 660 N N . ASN A 1 82 ? 12.256 1.642 -15.591 1.00 94.12 82 ASN A N 1
ATOM 661 C CA . ASN A 1 82 ? 13.684 1.835 -15.846 1.00 94.12 82 ASN A CA 1
ATOM 662 C C . ASN A 1 82 ? 13.941 3.054 -16.741 1.00 94.12 82 ASN A C 1
ATOM 664 O O . ASN A 1 82 ? 14.750 3.906 -16.384 1.00 94.12 82 ASN A O 1
ATOM 668 N N . LYS A 1 83 ? 13.20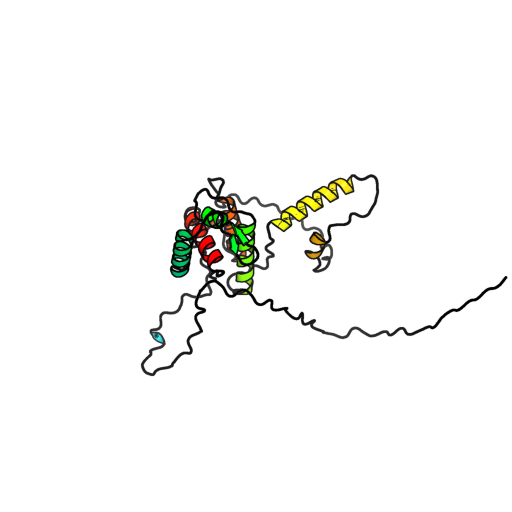3 3.192 -17.850 1.00 93.69 83 LYS A N 1
ATOM 669 C CA . LYS A 1 83 ? 13.302 4.370 -18.730 1.00 93.69 83 LYS A CA 1
ATOM 670 C C . LYS A 1 83 ? 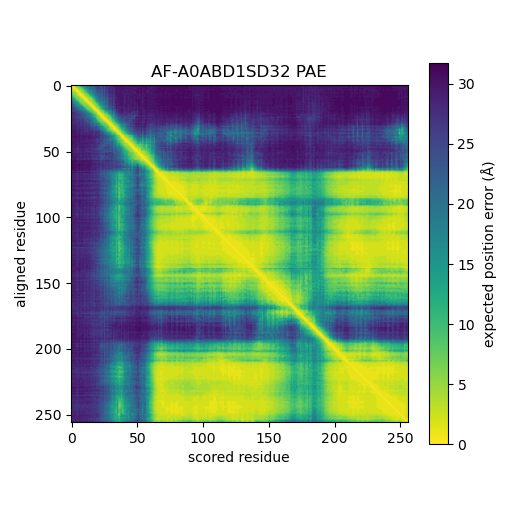12.950 5.661 -18.000 1.00 93.69 83 LYS A C 1
ATOM 672 O O . LYS A 1 83 ? 13.579 6.689 -18.227 1.00 93.69 83 LYS A O 1
ATOM 677 N N . TRP A 1 84 ? 11.933 5.621 -17.140 1.00 94.12 84 TRP A N 1
ATOM 678 C CA . TRP A 1 84 ? 11.566 6.773 -16.328 1.00 94.12 84 TRP A CA 1
ATOM 679 C C . TRP A 1 84 ? 12.688 7.144 -15.351 1.00 94.12 84 TRP A C 1
ATOM 681 O O . TRP A 1 84 ? 13.046 8.314 -15.285 1.00 94.12 84 TRP A O 1
ATOM 691 N N . MET A 1 85 ? 13.300 6.172 -14.665 1.00 92.62 85 MET A N 1
ATOM 692 C CA . MET A 1 85 ? 14.421 6.419 -13.747 1.00 92.62 85 MET A CA 1
ATOM 693 C C . MET A 1 85 ? 15.645 7.035 -14.431 1.00 92.62 85 MET A C 1
ATOM 695 O O . MET A 1 85 ? 16.319 7.859 -13.824 1.00 92.62 85 MET A O 1
ATOM 699 N N . GLU A 1 86 ? 15.939 6.654 -15.676 1.00 91.69 86 GLU A N 1
ATOM 700 C CA . GLU A 1 86 ? 17.053 7.232 -16.445 1.00 91.69 86 GLU A CA 1
ATOM 701 C C . GLU A 1 86 ? 16.848 8.722 -16.759 1.00 91.69 86 GLU A C 1
ATOM 703 O O . GLU A 1 86 ? 17.820 9.457 -16.928 1.00 91.69 86 GLU A O 1
ATOM 708 N N . ALA A 1 87 ? 15.592 9.169 -16.840 1.00 89.38 87 ALA A N 1
ATOM 709 C CA . ALA A 1 87 ? 15.230 10.539 -17.192 1.00 89.38 87 ALA A CA 1
ATOM 710 C C . ALA A 1 87 ? 14.825 11.408 -15.989 1.00 89.38 87 ALA A C 1
ATOM 712 O O . ALA A 1 87 ? 14.844 12.633 -16.100 1.00 89.38 87 ALA A O 1
ATOM 713 N N . ALA A 1 88 ? 14.418 10.799 -14.874 1.00 86.88 88 ALA A N 1
ATOM 714 C CA . ALA A 1 88 ? 13.811 11.498 -13.748 1.00 86.88 88 ALA A CA 1
ATOM 715 C C . ALA A 1 88 ? 14.841 12.234 -12.877 1.00 86.88 88 ALA A C 1
ATOM 717 O O . ALA A 1 88 ? 15.847 11.668 -12.449 1.00 86.88 88 ALA A O 1
ATOM 718 N N . SER A 1 89 ? 14.533 13.482 -12.531 1.00 88.75 89 SER A N 1
ATOM 719 C CA . SER A 1 89 ? 15.169 14.198 -11.426 1.00 88.75 89 SER A CA 1
ATOM 720 C C . SER A 1 89 ? 14.413 13.937 -10.124 1.00 88.75 89 SER A C 1
ATOM 722 O O . SER A 1 89 ? 13.189 13.848 -10.107 1.00 88.75 89 SER A O 1
ATOM 724 N N . THR A 1 90 ? 15.119 13.865 -8.993 1.00 82.88 90 THR A N 1
ATOM 725 C CA . THR A 1 90 ? 14.510 13.623 -7.669 1.00 82.88 90 THR A CA 1
ATOM 726 C C . THR A 1 90 ? 13.473 14.671 -7.267 1.00 82.88 90 THR A C 1
ATOM 728 O O . THR A 1 90 ? 12.586 14.367 -6.474 1.00 82.88 90 THR A O 1
ATOM 731 N N . SER A 1 91 ? 13.604 15.893 -7.789 1.00 85.38 91 SER A N 1
ATOM 732 C CA . SER A 1 91 ? 12.708 17.023 -7.514 1.00 85.38 91 SER A CA 1
ATOM 733 C C . SER A 1 91 ? 11.523 17.109 -8.479 1.00 85.38 91 SER A C 1
ATOM 735 O O . SER A 1 91 ? 10.690 17.999 -8.323 1.00 85.38 91 SER A O 1
ATOM 737 N N . ASP A 1 92 ? 11.447 16.223 -9.475 1.00 91.44 92 ASP A N 1
ATOM 738 C CA . ASP A 1 92 ? 10.314 16.186 -10.394 1.00 91.44 92 ASP A CA 1
ATOM 739 C C . ASP A 1 92 ? 9.056 15.729 -9.658 1.00 91.44 92 ASP A C 1
ATOM 741 O O . ASP A 1 92 ? 9.109 14.861 -8.785 1.00 91.44 92 ASP A O 1
ATOM 745 N N . LEU A 1 93 ? 7.909 16.280 -10.044 1.00 93.25 93 LEU A N 1
ATOM 746 C CA . LEU A 1 93 ? 6.618 15.788 -9.582 1.00 93.25 93 LEU A CA 1
ATOM 747 C C . LEU A 1 93 ? 6.135 14.662 -10.492 1.00 93.25 93 LEU A C 1
ATOM 749 O O . LEU A 1 93 ? 6.117 14.775 -11.721 1.00 93.25 93 LEU A O 1
ATOM 753 N N . VAL A 1 94 ? 5.719 13.569 -9.868 1.00 93.12 94 VAL A N 1
ATOM 754 C CA . VAL A 1 94 ? 5.132 12.412 -10.522 1.00 93.12 94 VAL A CA 1
ATOM 755 C C . VAL A 1 94 ? 3.648 12.376 -10.181 1.00 93.12 94 VAL A C 1
ATOM 757 O O . VAL A 1 94 ? 3.307 12.128 -9.025 1.00 93.12 94 VAL A O 1
ATOM 760 N N . PRO A 1 95 ? 2.761 12.594 -11.162 1.00 91.12 95 PRO A N 1
ATOM 761 C CA . PRO A 1 95 ? 1.336 12.441 -10.944 1.00 91.12 95 PRO A CA 1
ATOM 762 C C . PRO A 1 95 ? 1.001 10.968 -10.719 1.00 91.12 95 PRO A C 1
ATOM 764 O O . PRO A 1 95 ? 1.272 10.111 -11.572 1.00 91.12 95 PRO A O 1
ATOM 767 N N . LEU A 1 96 ? 0.415 10.684 -9.562 1.00 89.12 96 LEU A N 1
ATOM 768 C CA . LEU A 1 96 ? -0.266 9.433 -9.255 1.00 89.12 96 LEU A CA 1
ATOM 769 C C . LEU A 1 96 ? -1.770 9.619 -9.495 1.00 89.12 96 LEU A C 1
ATOM 771 O O . LEU A 1 96 ? -2.181 10.526 -10.220 1.00 89.12 96 LEU A O 1
ATOM 775 N N . HIS A 1 97 ? -2.602 8.717 -8.979 1.00 83.81 97 HIS A N 1
ATOM 776 C CA . HIS A 1 97 ? -4.027 8.740 -9.293 1.00 83.81 97 HIS A CA 1
ATOM 777 C C . HIS A 1 97 ? -4.782 9.853 -8.547 1.00 83.81 97 HIS A C 1
ATOM 779 O O . HIS A 1 97 ? -5.665 10.484 -9.123 1.00 83.81 97 HIS A O 1
ATOM 785 N N . HIS A 1 98 ? -4.433 10.101 -7.283 1.00 80.62 98 HIS A N 1
ATOM 786 C CA . HIS A 1 98 ? -5.082 11.063 -6.384 1.00 80.62 98 HIS A CA 1
ATOM 787 C C . HIS A 1 98 ? -4.169 12.197 -5.943 1.00 80.62 98 HIS A C 1
ATOM 789 O O . HIS A 1 98 ? -4.666 13.219 -5.467 1.00 80.62 98 HIS A O 1
ATOM 795 N N . CYS A 1 99 ? -2.855 12.032 -6.054 1.00 84.75 99 CYS A N 1
ATOM 796 C CA . CYS A 1 99 ? -1.910 13.078 -5.703 1.00 84.75 99 CYS A CA 1
ATOM 797 C C . CYS A 1 99 ? -0.682 13.090 -6.609 1.00 84.75 99 CYS A C 1
ATOM 799 O O . CYS A 1 99 ? -0.319 12.094 -7.231 1.00 84.75 99 CYS A O 1
ATOM 801 N N . ASP A 1 100 ? -0.014 14.235 -6.635 1.00 91.25 100 ASP A N 1
ATOM 802 C CA . ASP A 1 100 ? 1.335 14.339 -7.168 1.00 91.25 100 ASP A CA 1
ATOM 803 C C . ASP A 1 100 ? 2.320 14.068 -6.029 1.00 91.25 100 ASP A C 1
ATOM 805 O O . ASP A 1 100 ? 2.169 14.598 -4.925 1.00 91.25 100 ASP A O 1
ATOM 809 N N . VAL A 1 101 ? 3.337 13.253 -6.292 1.00 92.81 101 VAL A N 1
ATOM 810 C CA . VAL A 1 101 ? 4.419 12.977 -5.338 1.00 92.81 101 VAL A CA 1
ATOM 811 C C . VAL A 1 101 ? 5.755 13.397 -5.923 1.00 92.81 101 VAL A C 1
ATOM 813 O O . VAL A 1 101 ? 5.942 13.381 -7.135 1.00 92.81 101 VAL A O 1
ATOM 816 N N . GLU A 1 102 ? 6.724 13.729 -5.077 1.00 94.19 102 GLU A N 1
ATOM 817 C CA . GLU A 1 102 ? 8.101 13.890 -5.541 1.00 94.19 102 GLU A CA 1
ATOM 818 C C . GLU A 1 102 ? 8.627 12.560 -6.101 1.00 94.19 102 GLU A C 1
ATOM 820 O O . GLU A 1 102 ? 8.406 11.493 -5.521 1.00 94.19 102 GLU A O 1
ATOM 825 N N . ALA A 1 103 ? 9.377 12.611 -7.201 1.00 93.88 103 ALA A N 1
ATOM 826 C CA . ALA A 1 103 ? 10.025 11.448 -7.799 1.00 93.88 103 ALA A CA 1
ATOM 827 C C . ALA A 1 103 ? 10.904 10.710 -6.784 1.00 93.88 103 ALA A C 1
ATOM 829 O O . ALA A 1 103 ? 10.968 9.480 -6.800 1.00 93.88 103 ALA A O 1
ATOM 830 N N . LYS A 1 104 ? 11.507 11.448 -5.840 1.00 94.50 104 LYS A N 1
ATOM 831 C CA . LYS A 1 104 ? 12.199 10.887 -4.677 1.00 94.50 104 LYS A CA 1
ATOM 832 C C . LYS A 1 104 ? 11.359 9.840 -3.935 1.00 94.50 104 LYS A C 1
ATOM 834 O O . LYS A 1 104 ? 11.900 8.794 -3.601 1.00 94.50 104 LYS A O 1
ATOM 839 N N . SER A 1 105 ? 10.064 10.067 -3.718 1.00 93.75 105 SER A N 1
ATOM 840 C CA . SER A 1 105 ? 9.191 9.126 -3.000 1.00 93.75 105 SER A CA 1
ATOM 841 C C . SER A 1 105 ? 9.048 7.786 -3.732 1.00 93.75 105 SER A C 1
ATOM 843 O O . SER A 1 105 ? 9.013 6.734 -3.095 1.00 93.75 105 SER A O 1
ATOM 845 N N . LEU A 1 106 ? 9.017 7.798 -5.072 1.00 93.94 106 LEU A N 1
ATOM 846 C CA . LEU A 1 106 ? 9.039 6.572 -5.881 1.00 93.94 106 LEU A CA 1
ATOM 847 C C . LEU A 1 106 ? 10.428 5.925 -5.930 1.00 93.94 106 LEU A C 1
ATOM 849 O O . LEU A 1 106 ? 10.532 4.702 -5.921 1.00 93.94 106 LEU A O 1
ATOM 853 N N . LEU A 1 107 ? 11.501 6.715 -5.954 1.00 94.00 107 LEU A N 1
ATOM 854 C CA . LEU A 1 107 ? 12.870 6.193 -5.891 1.00 94.00 107 LEU A CA 1
ATOM 855 C C . LEU A 1 107 ? 13.168 5.556 -4.523 1.00 94.00 107 LEU A C 1
ATOM 857 O O . LEU A 1 107 ? 13.836 4.527 -4.455 1.00 94.00 107 LEU A O 1
ATOM 861 N N . ASP A 1 108 ? 12.604 6.096 -3.441 1.00 95.00 108 ASP A N 1
ATOM 862 C CA . ASP A 1 108 ? 12.709 5.536 -2.093 1.00 95.00 108 ASP A CA 1
ATOM 863 C C . ASP A 1 108 ? 11.996 4.180 -1.960 1.00 95.00 108 ASP A C 1
ATOM 865 O O . ASP A 1 108 ? 12.416 3.355 -1.150 1.00 95.00 108 ASP A O 1
ATOM 869 N N . LEU A 1 109 ? 10.998 3.867 -2.799 1.00 94.94 109 LEU A N 1
ATOM 870 C CA . LEU A 1 109 ? 10.491 2.493 -2.887 1.00 94.94 109 LEU A CA 1
ATOM 871 C C . LEU A 1 109 ? 11.594 1.534 -3.334 1.00 94.94 109 LEU A C 1
ATOM 873 O O . LEU A 1 109 ? 11.718 0.455 -2.767 1.00 94.94 109 LEU A O 1
ATOM 877 N N . LEU A 1 110 ? 12.407 1.928 -4.313 1.00 93.94 110 LEU A N 1
ATOM 878 C CA . LEU A 1 110 ? 13.454 1.090 -4.904 1.00 93.94 110 LEU A CA 1
ATOM 879 C C . LEU A 1 110 ? 14.706 0.993 -4.026 1.00 93.94 110 LEU A C 1
ATOM 881 O O . LEU A 1 110 ? 15.479 0.040 -4.145 1.00 93.94 110 LEU A O 1
ATOM 885 N N . ASN A 1 111 ? 14.882 1.944 -3.112 1.00 92.25 111 ASN A N 1
ATOM 886 C CA . ASN A 1 111 ? 15.922 1.909 -2.098 1.00 92.25 111 ASN A CA 1
ATOM 887 C C . ASN A 1 111 ? 15.538 0.940 -0.971 1.00 92.25 111 ASN A C 1
ATOM 889 O O . ASN A 1 111 ? 14.486 1.069 -0.347 1.00 92.25 111 ASN A O 1
ATOM 893 N N . LYS A 1 112 ? 16.432 0.000 -0.639 1.00 87.75 112 LYS A N 1
ATOM 894 C CA . LYS A 1 112 ? 16.215 -0.979 0.448 1.00 87.75 112 LYS A CA 1
ATOM 895 C C . LYS A 1 112 ? 15.925 -0.323 1.813 1.00 87.75 112 LYS A C 1
ATOM 897 O O . LYS A 1 112 ? 15.144 -0.840 2.604 1.00 87.75 112 LYS A O 1
ATOM 902 N N . ASP A 1 113 ? 16.524 0.842 2.057 1.00 91.19 113 ASP A N 1
ATOM 903 C CA . ASP A 1 113 ? 16.392 1.601 3.305 1.00 91.19 113 ASP A CA 1
ATOM 904 C C . ASP A 1 113 ? 15.425 2.793 3.160 1.00 91.19 113 ASP A C 1
ATOM 906 O O . ASP A 1 113 ? 15.295 3.611 4.071 1.00 91.19 113 ASP A O 1
ATOM 910 N N . GLY A 1 114 ? 14.750 2.914 2.011 1.00 93.50 114 GLY A N 1
ATOM 911 C CA . GLY A 1 114 ? 13.843 4.017 1.728 1.00 93.50 114 GLY A CA 1
ATOM 912 C C . GLY A 1 114 ? 12.502 3.852 2.438 1.00 93.50 114 GLY A C 1
ATOM 913 O O . GLY A 1 114 ? 11.895 2.773 2.449 1.00 93.50 114 GLY A O 1
ATOM 914 N N . TRP A 1 115 ? 12.052 4.941 3.055 1.00 95.25 115 TRP A N 1
ATOM 915 C CA . TRP A 1 115 ? 10.799 4.999 3.798 1.00 95.25 115 TRP A CA 1
ATOM 916 C C . TRP A 1 115 ? 9.650 5.340 2.857 1.00 95.25 115 TRP A C 1
ATOM 918 O O . TRP A 1 115 ? 9.768 6.232 2.021 1.00 95.25 115 TRP A O 1
ATOM 928 N N . LEU A 1 116 ? 8.522 4.650 3.018 1.00 95.06 116 LEU A N 1
ATOM 929 C CA . LEU A 1 116 ? 7.303 4.990 2.291 1.00 95.06 116 LEU A CA 1
ATOM 930 C C . LEU A 1 116 ? 6.655 6.216 2.936 1.00 95.06 116 LEU A C 1
ATOM 932 O O . LEU A 1 116 ? 6.492 6.268 4.157 1.00 95.06 116 LEU A O 1
ATOM 936 N N . THR A 1 117 ? 6.255 7.180 2.111 1.00 93.06 117 THR A N 1
ATOM 937 C CA . THR A 1 117 ? 5.468 8.328 2.568 1.00 93.06 117 THR A CA 1
ATOM 938 C C . THR A 1 117 ? 3.992 7.950 2.714 1.00 93.06 117 THR A C 1
ATOM 940 O O . THR A 1 117 ? 3.540 6.933 2.176 1.00 93.06 117 THR A O 1
ATOM 943 N N . GLY A 1 118 ? 3.222 8.769 3.437 1.00 91.19 118 GLY A N 1
ATOM 944 C CA . GLY A 1 118 ? 1.783 8.546 3.609 1.00 91.19 118 GLY A CA 1
ATOM 945 C C . GLY A 1 118 ? 1.030 8.536 2.276 1.00 91.19 118 GLY A C 1
ATOM 946 O O . GLY A 1 118 ? 0.124 7.731 2.093 1.00 91.19 118 GLY A O 1
ATOM 947 N N . GLU A 1 119 ? 1.457 9.355 1.315 1.00 91.56 119 GLU A N 1
ATOM 948 C CA . GLU A 1 119 ? 0.891 9.437 -0.034 1.00 91.56 119 GLU A CA 1
ATOM 949 C C . GLU A 1 119 ? 1.050 8.114 -0.790 1.00 91.56 119 GLU A C 1
ATOM 951 O O . GLU A 1 119 ? 0.071 7.581 -1.308 1.00 91.56 119 GLU A O 1
ATOM 956 N N . ILE A 1 120 ? 2.255 7.530 -0.784 1.00 95.25 120 ILE A N 1
ATOM 957 C CA . ILE A 1 120 ? 2.523 6.231 -1.422 1.00 95.25 120 ILE A CA 1
ATOM 958 C C . ILE A 1 120 ? 1.685 5.121 -0.783 1.00 95.25 120 ILE A C 1
ATOM 960 O O . ILE A 1 120 ? 1.127 4.278 -1.488 1.00 95.25 120 ILE A O 1
ATOM 964 N N . VAL A 1 121 ? 1.573 5.121 0.550 1.00 95.06 121 VAL A N 1
ATOM 965 C CA . VAL A 1 121 ? 0.726 4.155 1.262 1.00 95.06 121 VAL A CA 1
ATOM 966 C C . VAL A 1 121 ? -0.738 4.341 0.864 1.00 95.06 121 VAL A C 1
ATOM 968 O O . VAL A 1 121 ? -1.395 3.365 0.520 1.00 95.06 121 VAL A O 1
ATOM 971 N N . ASN A 1 122 ? -1.248 5.571 0.841 1.00 92.31 122 ASN A N 1
ATOM 972 C CA . ASN A 1 122 ? -2.639 5.853 0.485 1.00 92.31 122 ASN A CA 1
ATOM 973 C C . ASN A 1 122 ? -2.984 5.449 -0.950 1.00 92.31 122 ASN A C 1
ATOM 975 O O . ASN A 1 122 ? -4.052 4.875 -1.166 1.00 92.31 122 ASN A O 1
ATOM 979 N N . GLU A 1 123 ? -2.087 5.687 -1.908 1.00 93.19 123 GLU A N 1
ATOM 980 C CA . GLU A 1 123 ? -2.263 5.239 -3.293 1.00 93.19 123 GLU A CA 1
ATOM 981 C C . GLU A 1 123 ? -2.272 3.710 -3.393 1.00 93.19 123 GLU A C 1
ATOM 983 O O . GLU A 1 123 ? -3.128 3.131 -4.063 1.00 93.19 123 GLU A O 1
ATOM 988 N N . ALA A 1 124 ? -1.395 3.023 -2.655 1.00 95.38 124 ALA A N 1
ATOM 989 C CA . ALA A 1 124 ? -1.425 1.564 -2.581 1.00 95.38 124 ALA A CA 1
ATOM 990 C C . ALA A 1 124 ? -2.760 1.050 -2.010 1.00 95.38 124 ALA A C 1
ATOM 992 O O . ALA A 1 124 ? -3.380 0.155 -2.587 1.00 95.38 124 ALA A O 1
ATOM 993 N N . LEU A 1 125 ? -3.242 1.641 -0.909 1.00 94.12 125 LEU A N 1
ATOM 994 C CA . LEU A 1 125 ? -4.527 1.285 -0.297 1.00 94.12 125 LEU A CA 1
ATOM 995 C C . LEU A 1 125 ? -5.709 1.582 -1.224 1.00 94.12 125 LEU A C 1
ATOM 997 O O . LEU A 1 125 ? -6.665 0.807 -1.270 1.00 94.12 125 LEU A O 1
ATOM 1001 N N . TYR A 1 126 ? -5.648 2.667 -1.996 1.00 92.31 126 TYR A N 1
ATOM 1002 C CA . TYR A 1 126 ? -6.631 2.934 -3.037 1.00 92.31 126 TYR A CA 1
ATOM 1003 C C . TYR A 1 126 ? -6.660 1.817 -4.077 1.00 92.31 126 TYR A C 1
ATOM 1005 O O . TYR A 1 126 ? -7.729 1.282 -4.358 1.00 92.31 126 TYR A O 1
ATOM 1013 N N . HIS A 1 127 ? -5.506 1.418 -4.608 1.00 92.56 127 HIS A N 1
ATOM 1014 C CA . HIS A 1 127 ? -5.451 0.376 -5.631 1.00 92.56 127 HIS A CA 1
ATOM 1015 C C . HIS A 1 127 ? -5.859 -1.006 -5.107 1.00 92.56 127 HIS A C 1
ATOM 1017 O O . HIS A 1 127 ? -6.401 -1.818 -5.852 1.00 92.56 127 HIS A O 1
ATOM 1023 N N . ILE A 1 128 ? -5.662 -1.272 -3.818 1.00 93.38 128 ILE A N 1
ATOM 1024 C CA . ILE A 1 128 ? -6.206 -2.442 -3.119 1.00 93.38 128 ILE A CA 1
ATOM 1025 C C . ILE A 1 128 ? -7.752 -2.404 -3.103 1.00 93.38 128 ILE A C 1
ATOM 1027 O O . ILE A 1 128 ? -8.400 -3.403 -3.419 1.00 93.38 128 ILE A O 1
ATOM 1031 N N . ARG A 1 129 ? -8.371 -1.245 -2.830 1.00 92.25 129 ARG A N 1
ATOM 1032 C CA . ARG A 1 129 ? -9.838 -1.070 -2.923 1.00 92.25 129 ARG A CA 1
ATOM 1033 C C . ARG A 1 129 ? -10.355 -1.195 -4.359 1.00 92.25 129 ARG A C 1
ATOM 1035 O O . ARG A 1 129 ? -11.330 -1.895 -4.609 1.00 92.25 129 ARG A O 1
ATOM 1042 N N . ASP A 1 130 ? -9.692 -0.545 -5.309 1.00 90.44 130 ASP A N 1
ATOM 1043 C CA . ASP A 1 130 ? -10.059 -0.570 -6.729 1.00 90.44 130 ASP A CA 1
ATOM 1044 C C . ASP A 1 130 ? -9.967 -1.990 -7.321 1.00 90.44 130 ASP A C 1
ATOM 1046 O O . ASP A 1 130 ? -10.857 -2.419 -8.058 1.00 90.44 130 ASP A O 1
ATOM 1050 N N . ARG A 1 131 ? -8.952 -2.777 -6.933 1.00 90.69 131 ARG A N 1
ATOM 1051 C CA . ARG A 1 131 ? -8.868 -4.201 -7.296 1.00 90.69 131 ARG A CA 1
ATOM 1052 C C . ARG A 1 131 ? -10.006 -5.025 -6.713 1.00 90.69 131 ARG A C 1
ATOM 1054 O O . ARG A 1 131 ? -10.538 -5.863 -7.438 1.00 90.69 131 ARG A O 1
ATOM 1061 N N . ALA A 1 132 ? -10.436 -4.757 -5.481 1.00 90.75 132 ALA A N 1
ATOM 1062 C CA . ALA A 1 132 ? -11.605 -5.431 -4.923 1.00 90.75 132 ALA A 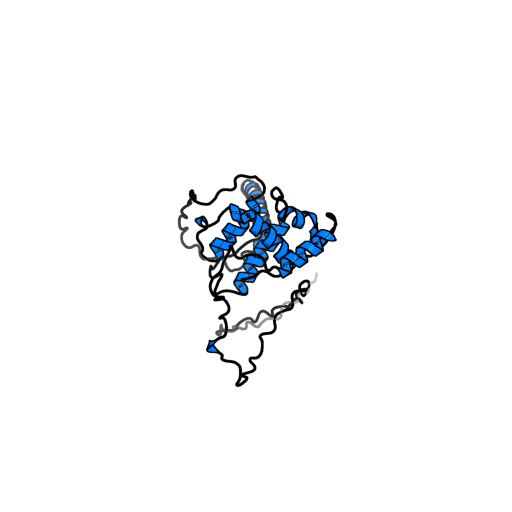CA 1
ATOM 1063 C C . ALA A 1 132 ? -12.891 -5.174 -5.707 1.00 90.75 132 ALA A C 1
ATOM 1065 O O . ALA A 1 132 ? -13.658 -6.103 -5.951 1.00 90.75 132 ALA A O 1
ATOM 1066 N N . LEU A 1 133 ? -13.086 -3.945 -6.187 1.00 89.31 133 LEU A N 1
ATOM 1067 C CA . LEU A 1 133 ? -14.227 -3.612 -7.040 1.00 89.31 133 LEU A CA 1
ATOM 1068 C C . LEU A 1 133 ? -14.142 -4.289 -8.418 1.00 89.31 133 LEU A C 1
ATOM 1070 O O . LEU A 1 133 ? -15.155 -4.736 -8.955 1.00 89.31 133 LEU A O 1
ATOM 1074 N N . LYS A 1 134 ? -12.941 -4.371 -9.005 1.00 88.75 134 LYS A N 1
ATOM 1075 C CA . LYS A 1 134 ? -12.718 -4.946 -10.345 1.00 88.75 134 LYS A CA 1
ATOM 1076 C C . LYS A 1 134 ? -12.706 -6.474 -10.363 1.00 88.75 134 LYS A C 1
ATOM 1078 O O . LYS A 1 134 ? -13.118 -7.071 -11.359 1.00 88.75 134 LYS A O 1
ATOM 1083 N N . PHE A 1 135 ? -12.232 -7.098 -9.289 1.00 90.12 135 PHE A N 1
ATOM 1084 C CA . PHE A 1 135 ? -12.034 -8.542 -9.169 1.00 90.12 135 PHE A CA 1
ATOM 1085 C C . PHE A 1 135 ? -12.673 -9.082 -7.878 1.00 90.12 135 PHE A C 1
ATOM 1087 O O . PHE A 1 135 ? -11.976 -9.663 -7.042 1.00 90.12 135 PHE A O 1
ATOM 1094 N N . PRO A 1 136 ? -14.003 -8.955 -7.709 1.00 88.44 136 PRO A N 1
ATOM 1095 C CA . PRO A 1 136 ? -14.686 -9.344 -6.471 1.00 88.44 136 PRO A CA 1
ATOM 1096 C C . PRO A 1 136 ? -14.522 -10.832 -6.131 1.00 88.44 136 PRO A C 1
ATOM 1098 O O . PRO A 1 136 ? -14.573 -11.207 -4.968 1.00 88.44 136 PRO A O 1
ATOM 1101 N N . ASN A 1 137 ? -14.267 -11.687 -7.130 1.00 87.50 137 ASN A N 1
ATOM 1102 C CA . ASN A 1 137 ? -13.994 -13.111 -6.917 1.00 87.50 137 ASN A CA 1
ATOM 1103 C C . ASN A 1 137 ? -12.614 -13.385 -6.299 1.00 87.50 137 ASN A C 1
ATOM 1105 O O . ASN A 1 137 ? -12.421 -14.450 -5.729 1.00 87.50 137 ASN A O 1
ATOM 1109 N N . LEU A 1 138 ? -11.647 -12.476 -6.428 1.00 88.81 138 LEU A N 1
ATOM 1110 C CA . LEU A 1 138 ? -10.313 -12.633 -5.838 1.00 88.81 138 LEU A CA 1
ATOM 1111 C C . LEU A 1 138 ? -10.226 -11.952 -4.470 1.00 88.81 138 LEU A C 1
ATOM 1113 O O . LEU A 1 138 ? -9.620 -12.480 -3.544 1.00 88.81 138 LEU A O 1
ATOM 1117 N N . PHE A 1 139 ? -10.880 -10.802 -4.336 1.00 90.25 139 PHE A N 1
ATOM 1118 C CA . PHE A 1 139 ? -10.866 -9.963 -3.142 1.00 90.25 139 PHE A CA 1
ATOM 1119 C C . PHE A 1 139 ? -12.247 -9.988 -2.486 1.00 90.25 139 PHE A C 1
ATOM 1121 O O . PHE A 1 139 ? -13.020 -9.036 -2.572 1.00 90.25 139 PHE A O 1
ATOM 1128 N N . GLN A 1 140 ? -12.576 -11.127 -1.885 1.00 82.75 140 GLN A N 1
ATOM 1129 C CA . GLN A 1 140 ? -13.934 -11.428 -1.424 1.00 82.75 140 GLN A CA 1
ATOM 1130 C C . GLN A 1 140 ? -14.249 -10.891 -0.023 1.00 82.75 140 GLN A C 1
ATOM 1132 O O . GLN A 1 140 ? -15.394 -10.996 0.417 1.00 82.75 140 GLN A O 1
ATOM 1137 N N . GLN A 1 141 ? -13.254 -10.392 0.720 1.00 87.06 141 GLN A N 1
ATOM 1138 C CA . GLN A 1 141 ? -13.508 -9.915 2.076 1.00 87.06 141 GLN A CA 1
ATOM 1139 C C . GLN A 1 141 ? -14.388 -8.669 2.068 1.00 87.06 141 GLN A C 1
ATOM 1141 O O . GLN A 1 141 ? -14.063 -7.663 1.438 1.00 87.06 141 GLN A O 1
ATOM 1146 N N . ASP A 1 142 ? -15.465 -8.735 2.844 1.00 83.62 142 ASP A N 1
ATOM 1147 C CA . ASP A 1 142 ? -16.314 -7.590 3.142 1.00 83.62 142 ASP A CA 1
ATOM 1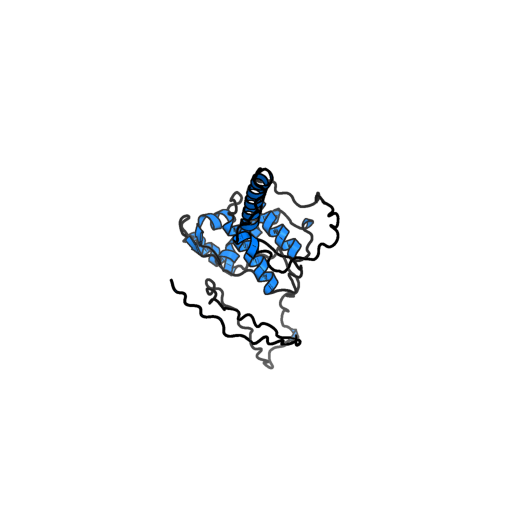148 C C . ASP A 1 142 ? -15.629 -6.724 4.207 1.00 83.62 142 ASP A C 1
ATOM 1150 O O . ASP A 1 142 ? -15.801 -6.906 5.415 1.00 83.62 142 ASP A O 1
ATOM 1154 N N . CYS A 1 143 ? -14.735 -5.845 3.753 1.00 85.38 143 CYS A N 1
ATOM 1155 C CA . CYS A 1 143 ? -13.982 -4.950 4.615 1.00 85.38 143 CYS A CA 1
ATOM 1156 C C . CYS A 1 143 ? -13.925 -3.528 4.053 1.00 85.38 143 CYS A C 1
ATOM 1158 O O . CYS A 1 143 ? -13.939 -3.297 2.843 1.00 85.38 143 CYS A O 1
ATOM 1160 N N . CYS A 1 144 ? -13.811 -2.557 4.959 1.00 86.38 144 CYS A N 1
ATOM 1161 C CA . CYS A 1 144 ? -13.512 -1.178 4.605 1.00 86.38 144 CYS A CA 1
ATOM 1162 C C . CYS A 1 144 ? -12.033 -0.902 4.886 1.00 86.38 144 CYS A C 1
ATOM 1164 O O . CYS A 1 144 ? -11.555 -1.094 6.005 1.00 86.38 144 CYS A O 1
ATOM 1166 N N . ILE A 1 145 ? -11.306 -0.453 3.865 1.00 89.69 145 ILE A N 1
ATOM 1167 C CA . ILE A 1 145 ? -9.895 -0.074 3.973 1.00 89.69 145 ILE A CA 1
ATOM 1168 C C . ILE A 1 145 ? -9.844 1.445 4.001 1.00 89.69 145 ILE A C 1
ATOM 1170 O O . ILE A 1 145 ? -10.299 2.090 3.059 1.00 89.69 145 ILE A O 1
ATOM 1174 N N . LEU A 1 146 ? -9.290 2.022 5.061 1.00 87.12 146 LEU A N 1
ATOM 1175 C CA . LEU A 1 146 ? -9.269 3.473 5.273 1.00 87.12 146 LEU A CA 1
ATOM 1176 C C . LEU A 1 146 ? -7.881 4.022 4.927 1.00 87.12 146 LEU A C 1
ATOM 1178 O O . LEU A 1 146 ? -6.902 3.279 4.947 1.00 87.12 146 LEU A O 1
ATOM 1182 N N . ASP A 1 147 ? -7.790 5.298 4.561 1.00 85.75 147 ASP A N 1
ATOM 1183 C CA . ASP A 1 147 ? -6.499 5.960 4.337 1.00 85.75 147 ASP A CA 1
ATOM 1184 C C . ASP A 1 147 ? -5.790 6.313 5.660 1.00 85.75 147 ASP A C 1
ATOM 1186 O O . ASP A 1 147 ? -6.349 6.198 6.755 1.00 85.75 147 ASP A O 1
ATOM 1190 N N . CYS A 1 148 ? -4.528 6.738 5.576 1.00 83.75 148 CYS A N 1
ATOM 1191 C CA . CYS A 1 148 ? -3.752 7.100 6.759 1.00 83.75 148 CYS A CA 1
ATOM 1192 C C . CYS A 1 148 ? -4.234 8.398 7.428 1.00 83.75 148 CYS A C 1
ATOM 1194 O O . CYS A 1 148 ? -3.932 8.621 8.603 1.00 83.75 148 CYS A O 1
ATOM 1196 N N . TYR A 1 149 ? -4.980 9.248 6.714 1.00 79.75 149 TYR A N 1
ATOM 1197 C CA . TYR A 1 149 ? -5.517 10.489 7.269 1.00 79.75 149 TYR A CA 1
ATOM 1198 C C . TYR A 1 149 ? -6.666 10.203 8.237 1.00 79.75 149 TYR A C 1
ATOM 1200 O O . TYR A 1 149 ? -6.789 10.888 9.251 1.00 79.75 149 TYR A O 1
ATOM 1208 N N . PHE A 1 150 ? -7.452 9.148 7.999 1.00 81.56 150 PHE A N 1
ATOM 1209 C CA . PHE A 1 150 ? -8.534 8.734 8.893 1.00 81.56 150 PHE A CA 1
ATOM 1210 C C . PHE A 1 150 ? -8.070 8.576 10.349 1.00 81.56 150 PHE A C 1
ATOM 1212 O O . PHE A 1 150 ? -8.652 9.170 11.258 1.00 81.56 150 PHE A O 1
ATOM 1219 N N . CYS A 1 151 ? -6.988 7.827 10.585 1.00 71.75 151 CYS A N 1
ATOM 1220 C CA . CYS A 1 151 ? -6.463 7.612 11.936 1.00 71.75 151 CYS A CA 1
ATOM 1221 C C . CYS A 1 151 ? -6.036 8.924 12.606 1.00 71.75 151 CYS A C 1
ATOM 1223 O O . CYS A 1 151 ? -6.285 9.107 13.797 1.00 71.75 151 CYS A O 1
ATOM 1225 N N . GLN A 1 152 ? -5.433 9.843 11.846 1.00 73.50 152 GLN A N 1
ATOM 1226 C CA . GLN A 1 152 ? -5.038 11.158 12.354 1.00 73.50 152 GLN A CA 1
ATOM 1227 C C . GLN A 1 152 ? -6.267 11.973 12.758 1.00 73.50 152 GLN A C 1
ATOM 1229 O O . GLN A 1 152 ? -6.318 12.499 13.867 1.00 73.50 152 GLN A O 1
ATOM 1234 N N . PHE A 1 153 ? -7.295 12.006 11.907 1.00 74.56 153 PHE A N 1
ATOM 1235 C CA . PHE A 1 153 ? -8.541 12.701 12.210 1.00 74.56 153 PHE A CA 1
ATOM 1236 C C . PHE A 1 153 ? -9.230 12.140 13.458 1.00 74.56 153 PHE A C 1
ATOM 1238 O O . PHE A 1 153 ? -9.677 12.911 14.307 1.00 74.56 153 PHE A O 1
ATOM 1245 N N . VAL A 1 154 ? -9.281 10.813 13.611 1.00 73.12 154 VAL A N 1
ATOM 1246 C CA . VAL A 1 154 ? -9.860 10.166 14.800 1.00 73.12 154 VAL A CA 1
ATOM 1247 C C . VAL A 1 154 ? -9.058 10.496 16.060 1.00 73.12 154 VAL A C 1
ATOM 1249 O O . VAL A 1 154 ? -9.649 10.806 17.094 1.00 73.12 154 VAL A O 1
ATOM 1252 N N . GLN A 1 155 ? -7.724 10.471 15.992 1.00 71.44 155 GLN A N 1
ATOM 1253 C CA . GLN A 1 155 ? -6.861 10.826 17.124 1.00 71.44 155 GLN A CA 1
ATOM 1254 C C . GLN A 1 155 ? -7.042 12.287 17.546 1.00 71.44 155 GLN A C 1
ATOM 1256 O O . GLN A 1 155 ? -7.197 12.561 18.738 1.00 71.44 155 GLN A O 1
ATOM 1261 N N . SER A 1 156 ? -7.075 13.212 16.583 1.00 71.88 156 SER A N 1
ATOM 1262 C CA . SER A 1 156 ? -7.340 14.628 16.842 1.00 71.88 156 SER A CA 1
ATOM 1263 C C . SER A 1 156 ? -8.712 14.829 17.482 1.00 71.88 156 SER A C 1
ATOM 1265 O O . SER A 1 156 ? -8.804 15.450 18.539 1.00 71.88 156 SER A O 1
ATOM 1267 N N . ALA A 1 157 ? -9.760 14.224 16.915 1.00 72.12 157 ALA A N 1
ATOM 1268 C CA . ALA A 1 157 ? -11.114 14.315 17.454 1.00 72.12 157 ALA A CA 1
ATOM 1269 C C . ALA A 1 157 ? -11.227 13.724 18.867 1.00 72.12 157 ALA A C 1
ATOM 1271 O O . ALA A 1 157 ? -11.935 14.268 19.712 1.00 72.12 157 ALA A O 1
ATOM 1272 N N . HIS A 1 158 ? -10.510 12.635 19.158 1.00 72.00 158 HIS A N 1
ATOM 1273 C CA . HIS A 1 158 ? -10.466 12.061 20.499 1.00 72.00 158 HIS A CA 1
ATOM 1274 C C . HIS A 1 158 ? -9.776 12.997 21.502 1.00 72.00 158 HIS A C 1
ATOM 1276 O O . HIS A 1 158 ? -10.275 13.165 22.613 1.00 72.00 158 HIS A O 1
ATOM 1282 N N . GLY A 1 159 ? -8.667 13.639 21.122 1.00 71.50 159 GLY A N 1
ATOM 1283 C CA . GLY A 1 159 ? -8.000 14.635 21.967 1.00 71.50 159 GLY A CA 1
ATOM 1284 C C . GLY A 1 159 ? -8.896 15.843 22.265 1.00 71.50 159 GLY A C 1
ATOM 1285 O O . GLY A 1 159 ? -9.032 16.245 23.420 1.00 71.50 159 GLY A O 1
ATOM 1286 N N . GLU A 1 160 ? -9.574 16.371 21.244 1.00 78.44 160 GLU A N 1
ATOM 1287 C CA . GLU A 1 160 ? -10.570 17.442 21.391 1.00 78.44 160 GLU A CA 1
ATOM 1288 C C . GLU A 1 160 ? -11.717 17.024 22.321 1.00 78.44 160 GLU A C 1
ATOM 1290 O O . GLU A 1 160 ? -12.099 17.777 23.221 1.00 78.44 160 GLU A O 1
ATOM 1295 N N . TRP A 1 161 ? -12.224 15.799 22.153 1.00 78.31 161 TRP A N 1
ATOM 1296 C CA . TRP A 1 161 ? -13.261 15.241 23.012 1.00 78.31 161 TRP A CA 1
ATOM 1297 C C . TRP A 1 161 ? -12.793 15.109 24.463 1.00 78.31 161 TRP A C 1
ATOM 1299 O O . TRP A 1 161 ? -13.541 15.463 25.368 1.00 78.31 161 TRP A O 1
ATOM 1309 N N . GLN A 1 162 ? -11.562 14.651 24.715 1.00 75.12 162 GLN A N 1
ATOM 1310 C CA . GLN A 1 162 ? -11.023 14.529 26.073 1.00 75.12 162 GLN A CA 1
ATOM 1311 C C . GLN A 1 162 ? -10.941 15.885 26.782 1.00 75.12 162 GLN A C 1
ATOM 1313 O O . GLN A 1 162 ? -11.305 15.984 27.955 1.00 75.12 162 GLN A O 1
ATOM 1318 N N . ILE A 1 163 ? -10.502 16.929 26.073 1.00 80.50 163 ILE A N 1
ATOM 1319 C CA . ILE A 1 163 ? -10.462 18.301 26.596 1.00 80.50 163 ILE A CA 1
ATOM 1320 C C . ILE A 1 163 ? -11.884 18.789 26.889 1.00 80.50 163 ILE A C 1
ATOM 1322 O O . ILE A 1 163 ? -12.153 19.321 27.966 1.00 80.50 163 ILE A O 1
ATOM 1326 N N . HIS A 1 164 ? -12.815 18.563 25.961 1.00 78.19 164 HIS A N 1
ATOM 1327 C CA . HIS A 1 164 ? -14.213 18.935 26.139 1.00 78.19 164 HIS A CA 1
ATOM 1328 C C . HIS A 1 164 ? -14.882 18.181 27.299 1.00 78.19 164 HIS A C 1
ATOM 1330 O O . HIS A 1 164 ? -15.616 18.780 28.077 1.00 78.19 164 HIS A O 1
ATOM 1336 N N . ALA A 1 165 ? -14.614 16.886 27.469 1.00 75.69 165 ALA A N 1
ATOM 1337 C CA . ALA A 1 165 ? -15.161 16.069 28.553 1.00 75.69 165 ALA A CA 1
ATOM 1338 C C . ALA A 1 165 ? -14.700 16.539 29.946 1.00 75.69 165 ALA A C 1
ATOM 1340 O O . ALA A 1 165 ? -15.381 16.290 30.938 1.00 75.69 165 ALA A O 1
ATOM 1341 N N . GLN A 1 166 ? -13.561 17.233 30.020 1.00 79.81 166 GLN A N 1
ATOM 1342 C CA . GLN A 1 166 ? -13.042 17.862 31.237 1.00 79.81 166 GLN A CA 1
ATOM 1343 C C . GLN A 1 166 ? -13.527 19.312 31.411 1.00 79.81 166 GLN A C 1
ATOM 1345 O O . GLN A 1 166 ? -13.262 19.930 32.444 1.00 79.81 166 GLN A O 1
ATOM 1350 N N . SER A 1 167 ? -14.241 19.867 30.425 1.00 77.38 167 SER A N 1
ATOM 1351 C CA . SER A 1 167 ? -14.783 21.221 30.493 1.00 77.38 167 SER A CA 1
ATOM 1352 C C . SER A 1 167 ? -15.889 21.309 31.551 1.00 77.38 167 SER A C 1
ATOM 1354 O O . SER A 1 167 ? -16.824 20.508 31.546 1.00 77.38 167 SER A O 1
ATOM 1356 N N . PRO A 1 168 ? -15.866 22.326 32.431 1.00 74.31 168 PRO A N 1
ATOM 1357 C CA . PRO A 1 168 ? -16.957 22.573 33.371 1.00 74.31 168 PRO A CA 1
ATOM 1358 C C . PRO A 1 168 ? -18.246 23.053 32.678 1.00 74.31 168 PRO A C 1
ATOM 1360 O O . PRO A 1 168 ? -19.304 23.097 33.309 1.00 74.31 168 PRO A O 1
ATOM 1363 N N . ARG A 1 169 ? -18.183 23.418 31.388 1.00 72.19 169 ARG A N 1
ATOM 1364 C CA . ARG A 1 169 ? -19.356 23.768 30.578 1.00 72.19 169 ARG A CA 1
ATOM 1365 C C . ARG A 1 169 ? -19.920 22.500 29.943 1.00 72.19 169 ARG A C 1
ATOM 1367 O O . ARG A 1 169 ? -19.243 21.861 29.147 1.00 72.19 169 ARG A O 1
ATOM 1374 N N . LYS A 1 170 ? -21.173 22.165 30.267 1.00 65.62 170 LYS A N 1
ATOM 1375 C CA . LYS A 1 170 ? -21.928 21.039 29.683 1.00 65.62 170 LYS A CA 1
ATOM 1376 C C . LYS A 1 170 ? -22.462 21.364 28.282 1.00 65.62 170 LYS A C 1
ATOM 1378 O O . LYS A 1 170 ? -23.645 21.174 28.010 1.00 65.62 170 LYS A O 1
ATOM 1383 N N . GLU A 1 171 ? -21.625 21.940 27.432 1.00 75.19 171 GLU A N 1
ATOM 1384 C CA . GLU A 1 171 ? -21.988 22.141 26.031 1.00 75.19 171 GLU A CA 1
ATOM 1385 C C . GLU A 1 171 ? -21.940 20.791 25.299 1.00 75.19 171 GLU A C 1
ATOM 1387 O O . GLU A 1 171 ? -21.349 19.826 25.782 1.00 75.19 171 GLU A O 1
ATOM 1392 N N . GLU A 1 172 ? -22.645 20.672 24.180 1.00 73.44 172 GLU A N 1
ATOM 1393 C CA . GLU A 1 172 ? -22.620 19.453 23.373 1.00 73.44 172 GLU A CA 1
ATOM 1394 C C . GLU A 1 172 ? -21.341 19.432 22.524 1.00 73.44 172 GLU A C 1
ATOM 1396 O O . GLU A 1 172 ? -21.052 20.399 21.812 1.00 73.44 172 GLU A O 1
ATOM 1401 N N . PHE A 1 173 ? -20.574 18.337 22.582 1.00 67.19 173 PHE A N 1
ATOM 1402 C CA . PHE A 1 173 ? -19.356 18.205 21.784 1.00 67.19 173 PHE A CA 1
ATOM 1403 C C . PHE A 1 173 ? -19.711 18.060 20.304 1.00 67.19 173 PHE A C 1
ATOM 1405 O O . PHE A 1 173 ? -20.331 17.079 19.891 1.00 67.19 173 PHE A O 1
ATOM 1412 N N . LYS A 1 174 ? -19.288 19.024 19.488 1.00 66.81 174 LYS A N 1
ATOM 1413 C CA . LYS A 1 174 ? -19.510 18.999 18.042 1.00 66.81 174 LYS A CA 1
ATOM 1414 C C . LYS A 1 174 ? -18.286 18.420 17.348 1.00 66.81 174 LYS A C 1
ATOM 1416 O O . LYS A 1 174 ? -17.272 19.100 17.224 1.00 66.81 174 LYS A O 1
ATOM 1421 N N . PHE A 1 175 ? -18.401 17.188 16.859 1.00 59.44 175 PHE A N 1
ATOM 1422 C CA . PHE A 1 175 ? -17.383 16.606 15.987 1.00 59.44 175 PHE A CA 1
ATOM 1423 C C . PHE A 1 175 ? -17.214 17.445 14.713 1.00 59.44 175 PHE A C 1
ATOM 1425 O O . PHE A 1 175 ? -18.184 17.979 14.164 1.00 59.44 175 PHE A O 1
ATOM 1432 N N . SER A 1 176 ? -15.977 17.529 14.216 1.00 59.84 176 SER A N 1
ATOM 1433 C CA . SER A 1 176 ? -15.697 18.109 12.902 1.00 59.84 176 SER A CA 1
ATOM 1434 C C . SER A 1 176 ? -16.560 17.439 11.828 1.00 59.84 176 SER A C 1
ATOM 1436 O O . SER A 1 176 ? -16.660 16.210 11.765 1.00 59.84 176 SER A O 1
ATOM 1438 N N . LYS A 1 177 ? -17.145 18.247 10.933 1.00 55.28 177 LYS A N 1
ATOM 1439 C CA . LYS A 1 177 ? -17.943 17.759 9.793 1.00 55.28 177 LYS A CA 1
ATOM 1440 C C . LYS A 1 177 ? -17.156 16.795 8.891 1.00 55.28 177 LYS A C 1
ATOM 1442 O O . LYS A 1 177 ? -17.775 16.008 8.186 1.00 55.28 177 LYS A O 1
ATOM 1447 N N . SER A 1 178 ? -15.822 16.833 8.931 1.00 47.28 178 SER A N 1
ATOM 1448 C CA . SER A 1 178 ? -14.948 15.910 8.196 1.00 47.28 178 SER A CA 1
ATOM 1449 C C . SER A 1 178 ? -14.958 14.482 8.761 1.00 47.28 178 SER A C 1
ATOM 1451 O O . SER A 1 178 ? -14.777 13.546 7.995 1.00 47.28 178 SER A O 1
ATOM 1453 N N . LEU A 1 179 ? -15.219 14.296 10.065 1.00 49.28 179 LEU A N 1
ATOM 1454 C CA . LEU A 1 179 ? -15.381 12.971 10.692 1.00 49.28 179 LEU A CA 1
ATOM 1455 C C . LEU A 1 179 ? -16.796 12.410 10.489 1.00 49.28 179 LEU A C 1
ATOM 1457 O O . LEU A 1 179 ? -16.990 11.207 10.346 1.00 49.28 179 LEU A O 1
ATOM 1461 N N . LEU A 1 180 ? -17.788 13.306 10.482 1.00 48.72 180 LEU A N 1
ATOM 1462 C CA . LEU A 1 180 ? -19.213 12.974 10.401 1.00 48.72 180 LEU A CA 1
ATOM 1463 C C . LEU A 1 180 ? -19.662 12.500 9.007 1.00 48.72 180 LEU A C 1
ATOM 1465 O O . LEU A 1 180 ? -20.715 11.883 8.919 1.00 48.72 180 LEU A O 1
ATOM 1469 N N . LYS A 1 181 ? -18.864 12.731 7.953 1.00 48.75 181 LYS A N 1
ATOM 1470 C CA . LYS A 1 181 ? -19.087 12.209 6.585 1.00 48.75 181 LYS A CA 1
ATOM 1471 C C . LYS A 1 181 ? -18.563 10.780 6.353 1.00 48.75 181 LYS A C 1
ATOM 1473 O O . LYS A 1 181 ? -18.566 10.298 5.225 1.00 48.75 181 LYS A O 1
ATOM 1478 N N . TYR A 1 182 ? -18.016 10.140 7.388 1.00 45.41 182 TYR A N 1
ATOM 1479 C CA . TYR A 1 182 ? -17.497 8.768 7.316 1.00 45.41 182 TYR A CA 1
ATOM 1480 C C . TYR A 1 182 ? -18.483 7.732 7.886 1.00 45.41 182 TYR A C 1
ATOM 1482 O O . TYR A 1 182 ? -18.275 6.531 7.749 1.00 45.41 182 TYR A O 1
ATOM 1490 N N . VAL A 1 183 ? -19.533 8.196 8.574 1.00 42.84 183 VAL A N 1
ATOM 1491 C CA . VAL A 1 183 ? -20.384 7.397 9.479 1.00 42.84 183 VAL A CA 1
ATOM 1492 C C . VAL A 1 183 ? -21.873 7.489 9.113 1.00 42.84 183 VAL A C 1
ATOM 1494 O O . VAL A 1 183 ? -22.709 6.835 9.722 1.00 42.84 183 VAL A O 1
ATOM 1497 N N . ASP A 1 184 ? -22.254 8.248 8.091 1.00 39.38 184 ASP A N 1
ATOM 1498 C CA . ASP A 1 184 ? -23.649 8.461 7.692 1.00 39.38 184 ASP A CA 1
ATOM 1499 C C . ASP A 1 184 ? -24.337 7.246 7.028 1.00 39.38 184 ASP A C 1
ATOM 1501 O O . ASP A 1 184 ? -25.489 7.324 6.605 1.00 39.38 184 ASP A O 1
ATOM 1505 N N . GLY A 1 185 ? -23.729 6.063 7.090 1.00 52.88 185 GLY A N 1
ATOM 1506 C CA . GLY A 1 185 ? -24.436 4.788 6.966 1.00 52.88 185 GLY A CA 1
ATOM 1507 C C . GLY A 1 185 ? -25.181 4.390 8.246 1.00 52.88 185 GLY A C 1
ATOM 1508 O O . GLY A 1 185 ? -24.879 3.334 8.779 1.00 52.88 185 GLY A O 1
ATOM 1509 N N . SER A 1 186 ? -26.147 5.204 8.705 1.00 40.34 186 SER A N 1
ATOM 1510 C CA . SER A 1 186 ? -27.131 4.951 9.792 1.00 40.34 186 SER A CA 1
ATOM 1511 C C . SER A 1 186 ? -26.605 4.428 11.145 1.00 40.34 186 SER A C 1
ATOM 1513 O O . SER A 1 186 ? -25.875 3.451 11.226 1.00 40.34 186 SER A O 1
ATOM 1515 N N . ILE A 1 187 ? -27.069 5.026 12.251 1.00 38.53 187 ILE A N 1
ATOM 1516 C CA . ILE A 1 187 ? -26.782 4.569 13.625 1.00 38.53 187 ILE A CA 1
ATOM 1517 C C . ILE A 1 187 ? -27.189 3.087 13.752 1.00 38.53 187 ILE A C 1
ATOM 1519 O O . ILE A 1 187 ? -28.389 2.807 13.702 1.00 38.53 187 ILE A O 1
ATOM 1523 N N . PRO A 1 188 ? -26.251 2.133 13.926 1.00 44.34 188 PRO A N 1
ATOM 1524 C CA . PRO A 1 188 ? -26.630 0.766 14.236 1.00 44.34 188 PRO A CA 1
ATOM 1525 C C . PRO A 1 188 ? -27.329 0.790 15.592 1.00 44.34 188 PRO A C 1
ATOM 1527 O O . PRO A 1 188 ? -26.808 1.386 16.542 1.00 44.34 188 PRO A O 1
ATOM 1530 N N . GLU A 1 189 ? -28.502 0.160 15.696 1.00 38.16 189 GLU A N 1
ATOM 1531 C CA . GLU A 1 189 ? -29.088 -0.138 17.002 1.00 38.16 189 GLU A CA 1
ATOM 1532 C C . GLU A 1 189 ? -27.991 -0.744 17.873 1.00 38.16 189 GLU A C 1
ATOM 1534 O O . GLU A 1 189 ? -27.252 -1.615 17.412 1.00 38.16 189 GLU A O 1
ATOM 1539 N N . LEU A 1 190 ? -27.839 -0.233 19.099 1.00 38.34 190 LEU A N 1
ATOM 1540 C CA . LEU A 1 190 ? -26.856 -0.706 20.068 1.00 38.34 190 LEU A CA 1
ATOM 1541 C C . LEU A 1 190 ? -27.147 -2.175 20.392 1.00 38.34 190 LEU A C 1
ATOM 1543 O O . LEU A 1 190 ? -27.777 -2.503 21.398 1.00 38.34 190 LEU A O 1
ATOM 1547 N N . VAL A 1 191 ? -26.673 -3.071 19.529 1.00 41.97 191 VAL A N 1
ATOM 1548 C CA . VAL A 1 191 ? -26.568 -4.488 19.818 1.00 41.97 191 VAL A CA 1
ATOM 1549 C C . VAL A 1 191 ? -25.631 -4.553 21.009 1.00 41.97 191 VAL A C 1
ATOM 1551 O O . VAL A 1 191 ? -24.530 -3.999 20.980 1.00 41.97 191 VAL A O 1
ATOM 1554 N N . THR A 1 192 ? -26.131 -5.137 22.092 1.00 42.34 192 THR A N 1
ATOM 1555 C CA . THR A 1 192 ? -25.461 -5.291 23.384 1.00 42.34 192 THR A CA 1
ATOM 1556 C C . THR A 1 192 ? -23.963 -5.478 23.172 1.00 42.34 192 THR A C 1
ATOM 1558 O O . THR A 1 192 ? -23.576 -6.443 22.519 1.00 42.34 192 THR A O 1
ATOM 1561 N N . ALA A 1 193 ? -23.149 -4.535 23.669 1.00 45.81 193 ALA A N 1
ATOM 1562 C CA . ALA A 1 193 ? -21.712 -4.469 23.417 1.00 45.81 193 ALA A CA 1
ATOM 1563 C C . ALA A 1 193 ? -21.067 -5.856 23.564 1.00 45.81 193 ALA A C 1
ATOM 1565 O O . ALA A 1 193 ? -20.819 -6.330 24.678 1.00 45.81 193 ALA A O 1
ATOM 1566 N N . GLN A 1 194 ? -20.831 -6.533 22.437 1.00 48.09 194 GLN A N 1
ATOM 1567 C CA . GLN A 1 194 ? -20.100 -7.786 22.444 1.00 48.09 194 GLN A CA 1
ATOM 1568 C C . GLN A 1 194 ? -18.696 -7.462 22.937 1.00 48.09 194 GLN A C 1
ATOM 1570 O O . GLN A 1 194 ? -18.032 -6.546 22.452 1.00 48.09 194 GLN A O 1
ATOM 1575 N N . LYS A 1 195 ? -18.246 -8.192 23.955 1.00 51.47 195 LYS A N 1
ATOM 1576 C CA . LYS A 1 195 ? -16.881 -8.064 24.453 1.00 51.47 195 LYS A CA 1
ATOM 1577 C C . LYS A 1 195 ? -15.946 -8.594 23.371 1.00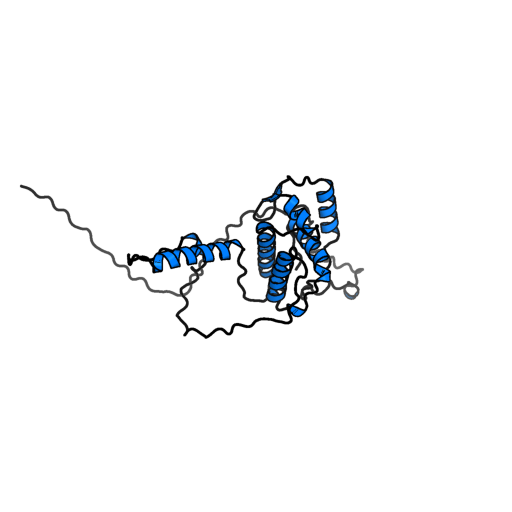 51.47 195 LYS A C 1
ATOM 1579 O O . LYS A 1 195 ? -15.795 -9.805 23.226 1.00 51.47 195 LYS A O 1
ATOM 1584 N N . PHE A 1 196 ? -15.338 -7.694 22.609 1.00 52.38 196 PHE A N 1
ATOM 1585 C CA . PHE A 1 196 ? -14.307 -8.054 21.645 1.00 52.38 196 PHE A CA 1
ATOM 1586 C C . PHE A 1 196 ? -13.114 -8.680 22.373 1.00 52.38 196 PHE A C 1
ATOM 1588 O O . PHE A 1 196 ? -12.661 -8.192 23.412 1.00 52.38 196 PHE A O 1
ATOM 1595 N N . LYS A 1 197 ? -12.598 -9.782 21.827 1.00 60.28 197 LYS A N 1
ATOM 1596 C CA . LYS A 1 197 ? -11.371 -10.411 22.311 1.00 60.28 197 LYS A CA 1
ATOM 1597 C C . LYS A 1 197 ? -10.185 -9.777 21.595 1.00 60.28 197 LYS A C 1
ATOM 1599 O O . LYS A 1 197 ? -10.039 -9.935 20.388 1.00 60.28 197 LYS A O 1
ATOM 1604 N N . PHE A 1 198 ? -9.304 -9.126 22.346 1.00 63.56 198 PHE A N 1
ATOM 1605 C CA . PHE A 1 198 ? -8.008 -8.704 21.823 1.00 63.56 198 PHE A CA 1
ATOM 1606 C C . PHE A 1 198 ? -7.103 -9.928 21.654 1.00 63.56 198 PHE A C 1
ATOM 1608 O O . PHE A 1 198 ? -6.889 -10.692 22.599 1.00 63.56 198 PHE A O 1
ATOM 1615 N N . VAL A 1 199 ? -6.571 -10.119 20.448 1.00 70.88 199 VAL A N 1
ATOM 1616 C CA . VAL A 1 199 ? -5.642 -11.206 20.123 1.00 70.88 199 VAL A CA 1
ATOM 1617 C C . VAL A 1 199 ? -4.349 -10.591 19.604 1.00 70.88 199 VAL A C 1
ATOM 1619 O O . VAL A 1 199 ? -4.354 -9.858 18.621 1.00 70.88 199 VAL A O 1
ATOM 1622 N N . LYS A 1 200 ? -3.227 -10.890 20.268 1.00 74.06 200 LYS A N 1
ATOM 1623 C CA . LYS A 1 200 ? -1.894 -10.567 19.753 1.00 74.06 200 LYS A CA 1
ATOM 1624 C C . LYS A 1 200 ? -1.411 -11.735 18.901 1.00 74.06 200 LYS A C 1
ATOM 1626 O O . LYS A 1 200 ? -1.122 -12.802 19.443 1.00 74.06 200 LYS A O 1
ATOM 1631 N N . MET A 1 201 ? -1.295 -11.519 17.598 1.00 78.56 201 MET A N 1
ATOM 1632 C CA . MET A 1 201 ? -0.715 -12.496 16.679 1.00 78.56 201 MET A CA 1
ATOM 1633 C C . MET A 1 201 ? 0.803 -12.554 16.916 1.00 78.56 201 MET A C 1
ATOM 1635 O O . MET A 1 201 ? 1.482 -11.537 16.793 1.00 78.56 201 MET A O 1
ATOM 1639 N N . LYS A 1 202 ? 1.330 -13.709 17.345 1.00 78.06 202 LYS A N 1
ATOM 1640 C CA . LYS A 1 202 ? 2.761 -13.877 17.684 1.00 78.06 202 LYS A CA 1
ATOM 1641 C C . LYS A 1 202 ? 3.599 -14.468 16.552 1.00 78.06 202 LYS A C 1
ATOM 1643 O O . LYS A 1 202 ? 4.808 -14.290 16.561 1.00 78.06 202 LYS A O 1
ATOM 1648 N N . GLU A 1 203 ? 2.961 -15.173 15.627 1.00 85.56 203 GLU A N 1
ATOM 1649 C CA . GLU A 1 203 ? 3.627 -15.976 14.592 1.00 85.56 203 GLU A CA 1
ATOM 1650 C C . GLU A 1 203 ? 3.705 -15.256 13.242 1.00 85.56 203 GLU A C 1
ATOM 1652 O O . GLU A 1 203 ? 4.205 -15.811 12.270 1.00 85.56 203 GLU A O 1
ATOM 1657 N N . VAL A 1 204 ? 3.238 -14.005 13.178 1.00 90.19 204 VAL A N 1
ATOM 1658 C CA . VAL A 1 204 ? 3.302 -13.223 11.944 1.00 90.19 204 VAL A CA 1
ATOM 1659 C C . VAL A 1 204 ? 4.735 -12.750 11.691 1.00 90.19 204 VAL A C 1
ATOM 1661 O O . VAL A 1 204 ? 5.426 -12.377 12.650 1.00 90.19 204 VAL A O 1
ATOM 1664 N N . PRO A 1 205 ? 5.177 -12.726 10.425 1.00 93.19 205 PRO A N 1
ATOM 1665 C CA . PRO A 1 205 ? 6.478 -12.214 10.019 1.00 93.19 205 PRO A CA 1
ATOM 1666 C C . PRO A 1 205 ? 6.810 -10.867 10.667 1.00 93.19 205 PRO A C 1
ATOM 1668 O O . PRO A 1 205 ? 5.953 -10.013 10.860 1.00 93.19 205 PRO A O 1
ATOM 1671 N N . GLN A 1 206 ? 8.064 -10.656 11.048 1.00 90.12 206 GLN A N 1
ATOM 1672 C CA . GLN A 1 206 ? 8.489 -9.397 11.660 1.00 90.12 206 GLN A CA 1
ATOM 1673 C C . GLN A 1 206 ? 9.499 -8.706 10.753 1.00 90.12 206 GLN A C 1
ATOM 1675 O O . GLN A 1 206 ? 10.370 -9.349 10.162 1.00 90.12 206 GLN A O 1
ATOM 1680 N N . GLN A 1 207 ? 9.394 -7.383 10.655 1.00 90.12 207 GLN A N 1
ATOM 1681 C CA . GLN A 1 207 ? 10.445 -6.585 10.038 1.00 90.12 207 GLN A CA 1
ATOM 1682 C C . GLN A 1 207 ? 11.699 -6.597 10.919 1.00 90.12 207 GLN A C 1
ATOM 1684 O O . GLN A 1 207 ? 11.608 -6.580 12.147 1.00 90.12 207 GLN A O 1
ATOM 1689 N N . HIS A 1 208 ? 12.871 -6.574 10.287 1.00 88.56 208 HIS A N 1
ATOM 1690 C CA . HIS A 1 208 ? 14.165 -6.508 10.980 1.00 88.56 208 HIS A CA 1
ATOM 1691 C C . HIS A 1 208 ? 14.857 -5.144 10.820 1.00 88.56 208 HIS A C 1
ATOM 1693 O O . HIS A 1 208 ? 15.866 -4.880 11.468 1.00 88.56 208 HIS A O 1
ATOM 1699 N N . ASN A 1 209 ? 14.315 -4.270 9.968 1.00 90.94 209 ASN A N 1
ATOM 1700 C CA . ASN A 1 209 ? 14.786 -2.904 9.739 1.00 90.94 209 ASN A CA 1
ATOM 1701 C C . ASN A 1 209 ? 13.680 -1.889 10.073 1.00 90.94 209 ASN A C 1
ATOM 1703 O O . ASN A 1 209 ? 12.564 -2.268 10.426 1.00 90.94 209 ASN A O 1
ATOM 1707 N N . GLY A 1 210 ? 13.995 -0.595 9.986 1.00 89.00 210 GLY A N 1
ATOM 1708 C CA . GLY A 1 210 ? 13.024 0.482 10.211 1.00 89.00 210 GLY A CA 1
ATOM 1709 C C . GLY A 1 210 ? 12.206 0.879 8.976 1.00 89.00 210 GLY A C 1
ATOM 1710 O O . GLY A 1 210 ? 11.130 1.442 9.136 1.00 89.00 210 GLY A O 1
ATOM 1711 N N . SER A 1 211 ? 12.688 0.590 7.765 1.00 92.69 211 SER A N 1
ATOM 1712 C CA . SER A 1 211 ? 12.153 1.127 6.504 1.00 92.69 211 SER A CA 1
ATOM 1713 C C . SER A 1 211 ? 11.006 0.310 5.902 1.00 92.69 211 SER A C 1
ATOM 1715 O O . SER A 1 211 ? 10.222 0.851 5.123 1.00 92.69 211 SER A O 1
ATOM 1717 N N . ASP A 1 212 ? 10.878 -0.977 6.236 1.00 95.31 212 ASP A N 1
ATOM 1718 C CA . ASP A 1 212 ? 9.920 -1.887 5.588 1.00 95.31 212 ASP A CA 1
ATOM 1719 C C . ASP A 1 212 ? 8.507 -1.875 6.181 1.00 95.31 212 ASP A C 1
ATOM 1721 O O . ASP A 1 212 ? 7.608 -2.506 5.621 1.00 95.31 212 ASP A O 1
ATOM 1725 N N . CYS A 1 213 ? 8.265 -1.140 7.271 1.00 94.75 213 CYS A N 1
ATOM 1726 C CA . CYS A 1 213 ? 6.967 -1.128 7.961 1.00 94.75 213 CYS A CA 1
ATOM 1727 C C . CYS A 1 213 ? 5.785 -0.798 7.038 1.00 94.75 213 CYS A C 1
ATOM 1729 O O . CYS A 1 213 ? 4.717 -1.404 7.159 1.00 94.75 213 CYS A O 1
ATOM 1731 N N . GLY A 1 214 ? 5.979 0.113 6.080 1.00 95.12 214 GLY A N 1
ATOM 1732 C CA . GLY A 1 214 ? 4.965 0.458 5.086 1.00 95.12 214 GLY A CA 1
ATOM 1733 C C . GLY A 1 214 ? 4.626 -0.715 4.163 1.00 95.12 214 GLY A C 1
ATOM 1734 O O . GLY A 1 214 ? 3.452 -0.993 3.932 1.00 95.12 214 GLY A O 1
ATOM 1735 N N . ILE A 1 215 ? 5.634 -1.464 3.700 1.00 96.75 215 ILE A N 1
ATOM 1736 C CA . ILE A 1 215 ? 5.430 -2.637 2.837 1.00 96.75 215 ILE A CA 1
ATOM 1737 C C . ILE A 1 215 ? 4.747 -3.764 3.610 1.00 96.75 215 ILE A C 1
ATOM 1739 O O . ILE A 1 215 ? 3.788 -4.340 3.103 1.00 96.75 215 ILE A O 1
ATOM 1743 N N . PHE A 1 216 ? 5.172 -4.039 4.848 1.00 96.50 216 PHE A N 1
ATOM 1744 C CA . PHE A 1 216 ? 4.487 -5.007 5.712 1.00 96.50 216 PHE A CA 1
ATOM 1745 C C . PHE A 1 216 ? 3.021 -4.631 5.928 1.00 96.50 216 PHE A C 1
ATOM 1747 O O . PHE A 1 216 ? 2.151 -5.483 5.792 1.00 96.50 216 PHE A O 1
ATOM 1754 N N . THR A 1 217 ? 2.733 -3.356 6.201 1.00 95.56 217 THR A N 1
ATOM 1755 C CA . THR A 1 217 ? 1.358 -2.868 6.390 1.00 95.56 217 THR A CA 1
ATOM 1756 C C . THR A 1 217 ? 0.505 -3.111 5.146 1.00 95.56 217 THR A C 1
ATOM 1758 O O . THR A 1 217 ? -0.563 -3.714 5.243 1.00 95.56 217 THR A O 1
ATOM 1761 N N . ILE A 1 218 ? 0.998 -2.705 3.971 1.00 96.69 218 ILE A N 1
ATOM 1762 C CA . ILE A 1 218 ? 0.310 -2.912 2.689 1.00 96.69 218 ILE A CA 1
ATOM 1763 C C . ILE A 1 218 ? 0.068 -4.408 2.449 1.00 96.69 218 ILE A C 1
ATOM 1765 O O . ILE A 1 218 ? -1.033 -4.796 2.066 1.00 96.69 218 ILE A O 1
ATOM 1769 N N . LYS A 1 219 ? 1.068 -5.259 2.711 1.00 96.62 219 LYS A N 1
ATOM 1770 C CA . LYS A 1 219 ? 0.973 -6.704 2.468 1.00 96.62 219 LYS A CA 1
ATOM 1771 C C . LYS A 1 219 ? 0.068 -7.417 3.460 1.00 96.62 219 LYS A C 1
ATOM 1773 O O . LYS A 1 219 ? -0.665 -8.304 3.044 1.00 96.62 219 LYS A O 1
ATOM 1778 N N . TYR A 1 220 ? 0.031 -7.007 4.724 1.00 95.75 220 TYR A N 1
ATOM 1779 C CA . TYR A 1 220 ? -0.958 -7.526 5.667 1.00 95.75 220 TYR A CA 1
ATOM 1780 C C . TYR A 1 220 ? -2.378 -7.217 5.224 1.00 95.75 220 TYR A C 1
ATOM 1782 O O . TYR A 1 220 ? -3.215 -8.113 5.224 1.00 95.75 220 TYR A O 1
ATOM 1790 N N . ILE A 1 221 ? -2.639 -5.977 4.811 1.00 95.12 221 ILE A N 1
ATOM 1791 C CA . ILE A 1 221 ? -3.963 -5.576 4.332 1.00 95.12 221 ILE A CA 1
ATOM 1792 C C . ILE A 1 221 ? -4.335 -6.373 3.080 1.00 95.12 221 ILE A C 1
ATOM 1794 O O . ILE A 1 221 ? -5.426 -6.929 3.022 1.00 95.12 221 ILE A O 1
ATOM 1798 N N . GLU A 1 222 ? -3.420 -6.478 2.117 1.00 94.69 222 GLU A N 1
ATOM 1799 C CA . GLU A 1 222 ? -3.639 -7.218 0.875 1.00 94.69 222 GLU A CA 1
ATOM 1800 C C . GLU A 1 222 ? -3.927 -8.704 1.132 1.00 94.69 222 GLU A C 1
ATOM 1802 O O . GLU A 1 222 ? -4.942 -9.201 0.656 1.00 94.69 222 GLU A O 1
ATOM 1807 N N . PHE A 1 223 ? -3.101 -9.396 1.932 1.00 94.56 223 PHE A N 1
ATOM 1808 C CA . PHE A 1 223 ? -3.302 -10.811 2.275 1.00 94.56 223 PHE A CA 1
ATOM 1809 C C . PHE A 1 223 ? -4.626 -11.029 3.004 1.00 94.56 223 PHE A C 1
ATOM 1811 O O . PHE A 1 223 ? -5.379 -11.932 2.644 1.00 94.56 223 PHE A O 1
ATOM 1818 N N . LEU A 1 224 ? -4.946 -10.182 3.986 1.00 93.06 224 LEU A N 1
ATOM 1819 C CA . LEU A 1 224 ? -6.221 -10.274 4.689 1.00 93.06 224 LEU A CA 1
ATOM 1820 C C . LEU A 1 224 ? -7.393 -10.079 3.725 1.00 93.06 224 LEU A C 1
ATOM 1822 O O . LEU A 1 224 ? -8.327 -10.867 3.778 1.00 93.06 224 LEU A O 1
ATOM 1826 N N . GLN A 1 225 ? -7.333 -9.110 2.807 1.00 91.94 225 GLN A N 1
ATOM 1827 C CA . GLN A 1 225 ? -8.412 -8.817 1.855 1.00 91.94 225 GLN A CA 1
ATOM 1828 C C . GLN A 1 225 ? -8.714 -9.975 0.886 1.00 91.94 225 GLN A C 1
ATOM 1830 O O . GLN A 1 225 ? -9.863 -10.159 0.479 1.00 91.94 225 GLN A O 1
ATOM 1835 N N . VAL A 1 226 ? -7.707 -10.778 0.539 1.00 91.56 226 VAL A N 1
ATOM 1836 C CA . VAL A 1 226 ? -7.872 -11.995 -0.279 1.00 91.56 226 VAL A CA 1
ATOM 1837 C C . VAL A 1 226 ? -8.060 -13.264 0.563 1.00 91.56 226 VAL A C 1
ATOM 1839 O O . VAL A 1 226 ? -8.011 -14.372 0.034 1.00 91.56 226 VAL A O 1
ATOM 1842 N N . ASN A 1 227 ? -8.280 -13.123 1.876 1.00 91.19 227 ASN A N 1
ATOM 1843 C CA . ASN A 1 227 ? -8.440 -14.229 2.825 1.00 91.19 227 ASN A CA 1
ATOM 1844 C C . ASN A 1 227 ? -7.237 -15.197 2.869 1.00 91.19 227 ASN A C 1
ATOM 1846 O O . ASN A 1 227 ? -7.394 -16.400 3.082 1.00 91.19 227 ASN A O 1
ATOM 1850 N N . MET A 1 228 ? -6.031 -14.676 2.646 1.00 91.88 228 MET A N 1
ATOM 1851 C CA . MET A 1 228 ? -4.778 -15.410 2.794 1.00 91.88 228 MET A CA 1
ATOM 1852 C C . MET A 1 228 ? -4.208 -15.236 4.201 1.00 91.88 228 MET A C 1
ATOM 1854 O O . MET A 1 228 ? -4.338 -14.184 4.830 1.00 91.88 228 MET A O 1
ATOM 1858 N N . ASP A 1 229 ? -3.528 -16.273 4.685 1.00 92.12 229 ASP A N 1
ATOM 1859 C CA . ASP A 1 229 ? -2.840 -16.222 5.971 1.00 92.12 229 ASP A CA 1
ATOM 1860 C C . ASP A 1 229 ? -1.649 -15.256 5.905 1.00 92.12 229 ASP A C 1
ATOM 1862 O O . ASP A 1 229 ? -0.722 -15.433 5.113 1.00 92.12 229 ASP A O 1
ATOM 1866 N N . VAL A 1 230 ? -1.649 -14.245 6.772 1.00 93.31 230 VAL A N 1
ATOM 1867 C CA . VAL A 1 230 ? -0.545 -13.287 6.912 1.00 93.31 230 VAL A CA 1
ATOM 1868 C C . VAL A 1 230 ? 0.767 -13.953 7.337 1.00 93.31 230 VAL A C 1
ATOM 1870 O O . VAL A 1 230 ? 1.835 -13.405 7.066 1.00 93.31 230 VAL A O 1
ATOM 1873 N N . CYS A 1 231 ? 0.721 -15.143 7.946 1.00 93.38 231 CYS A N 1
ATOM 1874 C CA . CYS A 1 231 ? 1.912 -15.936 8.252 1.00 93.38 231 CYS A CA 1
ATOM 1875 C C . CYS A 1 231 ? 2.632 -16.450 6.996 1.00 93.38 231 CYS A C 1
ATOM 1877 O O . CYS A 1 231 ? 3.803 -16.811 7.076 1.00 93.38 231 CYS A O 1
ATOM 1879 N N . ALA A 1 232 ? 1.974 -16.448 5.831 1.00 93.50 232 ALA A N 1
ATOM 1880 C CA . ALA A 1 232 ? 2.606 -16.821 4.571 1.00 93.50 232 ALA A CA 1
ATOM 1881 C C . ALA A 1 232 ? 3.545 -15.730 4.023 1.00 93.50 232 ALA A C 1
ATOM 1883 O O . ALA A 1 232 ? 4.364 -16.024 3.154 1.00 93.50 232 ALA A O 1
ATOM 1884 N N . ILE A 1 233 ? 3.473 -14.485 4.512 1.00 95.38 233 ILE A N 1
ATOM 1885 C CA . ILE A 1 233 ? 4.343 -13.394 4.051 1.00 95.38 233 ILE A CA 1
ATOM 1886 C C . ILE A 1 233 ? 5.821 -13.764 4.246 1.00 95.38 233 ILE A C 1
ATOM 1888 O O . ILE A 1 233 ? 6.260 -14.135 5.330 1.00 95.38 233 ILE A O 1
ATOM 1892 N N . GLN A 1 234 ? 6.602 -13.625 3.178 1.00 94.62 234 GLN A N 1
ATOM 1893 C CA . GLN A 1 234 ? 8.032 -13.925 3.168 1.00 94.62 234 GLN A CA 1
ATOM 1894 C C . GLN A 1 234 ? 8.812 -12.612 3.024 1.00 94.62 234 GLN A C 1
ATOM 1896 O O . GLN A 1 234 ? 8.728 -11.982 1.963 1.00 94.62 234 GLN A O 1
ATOM 1901 N N . PRO A 1 235 ? 9.531 -12.151 4.069 1.00 94.00 235 PRO A N 1
ATOM 1902 C CA . PRO A 1 235 ? 10.279 -10.891 4.037 1.00 94.00 235 PRO A CA 1
ATOM 1903 C C . PRO A 1 235 ? 11.287 -10.788 2.882 1.00 94.00 235 PRO A C 1
ATOM 1905 O O . PRO A 1 235 ? 11.596 -9.693 2.419 1.00 94.00 235 PRO A O 1
ATOM 1908 N N . GLU A 1 236 ? 11.757 -11.917 2.359 1.00 94.44 236 GLU A N 1
ATOM 1909 C CA . GLU A 1 236 ? 12.684 -12.007 1.229 1.00 94.44 236 GLU A CA 1
ATOM 1910 C C . GLU A 1 236 ? 12.096 -11.411 -0.062 1.00 94.44 236 GLU A C 1
ATOM 1912 O O . GLU A 1 236 ? 12.841 -10.985 -0.944 1.00 94.44 236 GLU A O 1
ATOM 1917 N N . TYR A 1 237 ? 10.765 -11.324 -0.164 1.00 95.88 237 TYR A N 1
ATOM 1918 C CA . TYR A 1 237 ? 10.061 -10.741 -1.308 1.00 95.88 237 TYR A CA 1
ATOM 1919 C C . TYR A 1 237 ? 9.849 -9.231 -1.198 1.00 95.88 237 TYR A C 1
ATOM 1921 O O . TYR A 1 237 ? 9.395 -8.615 -2.163 1.00 95.88 237 TYR A O 1
ATOM 1929 N N . ILE A 1 238 ? 10.207 -8.595 -0.079 1.00 95.50 238 ILE A N 1
ATOM 1930 C CA . ILE A 1 238 ? 10.049 -7.146 0.097 1.00 95.50 238 ILE A CA 1
ATOM 1931 C C . ILE A 1 238 ? 10.728 -6.335 -1.018 1.00 95.50 238 ILE A C 1
ATOM 1933 O O . ILE A 1 238 ? 10.065 -5.445 -1.556 1.00 95.50 238 ILE A O 1
ATOM 1937 N N . PRO A 1 239 ? 11.973 -6.628 -1.452 1.00 95.31 239 PRO A N 1
ATOM 1938 C CA . PRO A 1 239 ? 12.586 -5.910 -2.570 1.00 95.31 239 PRO A CA 1
ATOM 1939 C C . PRO A 1 239 ? 11.786 -6.043 -3.874 1.00 95.31 239 PRO A C 1
ATOM 1941 O O . PRO A 1 239 ? 11.644 -5.074 -4.623 1.00 95.31 239 PRO A O 1
ATOM 1944 N N . MET A 1 240 ? 11.217 -7.225 -4.131 1.00 95.75 240 MET A N 1
ATOM 1945 C CA . MET A 1 240 ? 10.354 -7.456 -5.291 1.00 95.75 240 MET A CA 1
ATOM 1946 C C . MET A 1 240 ? 9.061 -6.646 -5.173 1.00 95.75 240 MET A C 1
ATOM 1948 O O . MET A 1 240 ? 8.704 -5.936 -6.109 1.00 95.75 240 MET A O 1
ATOM 1952 N N . TRP A 1 241 ? 8.392 -6.681 -4.019 1.00 96.94 241 TRP A N 1
ATOM 1953 C CA . TRP A 1 241 ? 7.150 -5.943 -3.788 1.00 96.94 241 TRP A CA 1
ATOM 1954 C C . TRP A 1 241 ? 7.328 -4.431 -3.839 1.00 96.94 241 TRP A C 1
ATOM 1956 O O . TRP A 1 241 ? 6.468 -3.742 -4.378 1.00 96.94 241 TRP A O 1
ATOM 1966 N N . ARG A 1 242 ? 8.454 -3.919 -3.342 1.00 97.06 242 ARG A N 1
ATOM 1967 C CA . ARG A 1 242 ? 8.868 -2.521 -3.490 1.00 97.06 242 ARG A CA 1
ATOM 1968 C C . ARG A 1 242 ? 8.946 -2.114 -4.962 1.00 97.06 242 ARG A C 1
ATOM 1970 O O . ARG A 1 242 ? 8.304 -1.151 -5.377 1.00 97.06 242 ARG A O 1
ATOM 1977 N N . LYS A 1 243 ? 9.671 -2.898 -5.767 1.00 96.31 243 LYS A N 1
ATOM 1978 C CA . LYS A 1 243 ? 9.797 -2.678 -7.214 1.00 96.31 243 LYS A CA 1
ATOM 1979 C C . LYS A 1 243 ? 8.455 -2.801 -7.938 1.00 96.31 243 LYS A C 1
ATOM 1981 O O . LYS A 1 243 ? 8.161 -1.991 -8.814 1.00 96.31 243 LYS A O 1
ATOM 1986 N N . LYS A 1 244 ? 7.637 -3.785 -7.554 1.00 96.38 244 LYS A N 1
ATOM 1987 C CA . LYS A 1 244 ? 6.283 -3.992 -8.078 1.00 96.38 244 LYS A CA 1
ATOM 1988 C C . LYS A 1 244 ? 5.408 -2.777 -7.832 1.00 96.38 244 LYS A C 1
ATOM 1990 O O . LYS A 1 244 ? 4.871 -2.227 -8.785 1.00 96.38 244 LYS A O 1
ATOM 1995 N N . LEU A 1 245 ? 5.348 -2.315 -6.586 1.00 96.88 245 LEU A N 1
ATOM 1996 C CA . LEU A 1 245 ? 4.555 -1.156 -6.206 1.00 96.88 245 LEU A CA 1
ATOM 1997 C C . LEU A 1 245 ? 4.975 0.089 -6.995 1.00 96.88 245 LEU A C 1
ATOM 1999 O O . LEU A 1 245 ? 4.117 0.763 -7.552 1.00 96.88 245 LEU A O 1
ATOM 2003 N N . ALA A 1 246 ? 6.278 0.3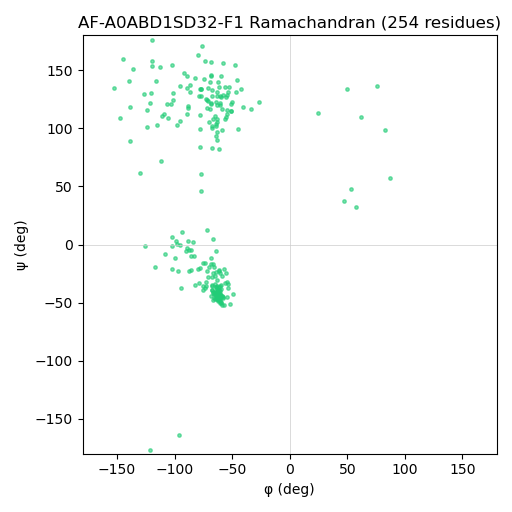55 -7.124 1.00 96.56 246 ALA A N 1
ATOM 2004 C CA . ALA A 1 246 ? 6.767 1.497 -7.897 1.00 96.56 246 ALA A CA 1
ATOM 2005 C C . ALA A 1 246 ? 6.348 1.424 -9.379 1.00 96.56 246 ALA A C 1
ATOM 2007 O O . ALA A 1 246 ? 5.868 2.406 -9.945 1.00 96.56 246 ALA A O 1
ATOM 2008 N N . ALA A 1 247 ? 6.491 0.250 -10.000 1.00 95.94 247 ALA A N 1
ATOM 2009 C CA . ALA A 1 247 ? 6.140 0.037 -11.402 1.00 95.94 247 ALA A CA 1
ATOM 2010 C C . ALA A 1 247 ? 4.625 0.147 -11.653 1.00 95.94 247 ALA A C 1
ATOM 2012 O O . ALA A 1 247 ? 4.195 0.718 -12.654 1.00 95.94 247 ALA A O 1
ATOM 2013 N N . GLU A 1 248 ? 3.804 -0.390 -10.750 1.00 95.25 248 GLU A N 1
ATOM 2014 C CA . GLU A 1 248 ? 2.343 -0.362 -10.868 1.00 95.25 248 GLU A CA 1
ATOM 2015 C C . GLU A 1 248 ? 1.759 1.027 -10.598 1.00 95.25 248 GLU A C 1
ATOM 2017 O O . GLU A 1 248 ? 0.856 1.449 -11.327 1.00 95.25 248 GLU A O 1
ATOM 2022 N N . LEU A 1 249 ? 2.325 1.764 -9.633 1.00 95.00 249 LEU A N 1
ATOM 2023 C CA . LEU A 1 249 ? 2.001 3.172 -9.395 1.00 95.00 249 LEU A CA 1
ATOM 2024 C C . LEU A 1 249 ? 2.342 4.030 -10.613 1.00 95.00 249 LEU A C 1
ATOM 2026 O O . LEU A 1 249 ? 1.512 4.817 -11.047 1.00 95.00 249 LEU A O 1
ATOM 2030 N N . LEU A 1 250 ? 3.518 3.853 -11.221 1.00 93.31 250 LEU A N 1
ATOM 2031 C CA . LEU A 1 250 ? 3.897 4.627 -12.407 1.00 93.31 250 LEU A CA 1
ATOM 2032 C C . LEU A 1 250 ? 3.001 4.323 -13.623 1.00 93.31 250 LEU A C 1
ATOM 2034 O O . LEU A 1 250 ? 2.719 5.211 -14.430 1.00 93.31 250 LEU A O 1
ATOM 2038 N N . ALA A 1 251 ? 2.546 3.075 -13.752 1.00 92.12 251 ALA A N 1
ATOM 2039 C CA . ALA A 1 251 ? 1.683 2.629 -14.843 1.00 92.12 251 ALA A CA 1
ATOM 2040 C C . ALA A 1 251 ? 0.185 2.929 -14.622 1.00 92.12 251 ALA A C 1
ATOM 2042 O O . ALA A 1 251 ? -0.613 2.720 -15.540 1.00 92.12 251 ALA A O 1
ATOM 2043 N N . TRP A 1 252 ? -0.214 3.358 -13.416 1.00 90.44 252 TRP A N 1
ATOM 2044 C CA . TRP A 1 252 ? -1.612 3.393 -12.946 1.00 90.44 252 TRP A CA 1
ATOM 2045 C C . TRP A 1 252 ? -2.358 2.080 -13.220 1.00 90.44 252 TRP A C 1
ATOM 2047 O O . TRP A 1 252 ? -3.527 2.065 -13.616 1.00 90.44 252 TRP A O 1
ATOM 2057 N N . HIS A 1 253 ? -1.659 0.955 -13.069 1.00 89.56 253 HIS A N 1
ATOM 2058 C CA . HIS A 1 253 ? -2.194 -0.352 -13.423 1.00 89.56 253 HIS A CA 1
ATOM 2059 C C . HIS A 1 253 ? -1.657 -1.438 -12.499 1.00 89.56 253 HIS A C 1
ATOM 2061 O O . HIS A 1 253 ? -0.506 -1.868 -12.618 1.00 89.56 253 HIS A O 1
ATOM 2067 N N . PHE A 1 254 ? -2.547 -1.938 -11.648 1.00 89.88 254 PHE A N 1
ATOM 2068 C CA . PHE A 1 254 ? -2.306 -3.061 -10.755 1.00 89.88 254 PHE A CA 1
ATOM 2069 C C . PHE A 1 254 ? -2.941 -4.312 -11.346 1.00 89.88 254 PHE A C 1
ATOM 2071 O O . PHE A 1 254 ? -4.096 -4.292 -11.779 1.00 89.88 254 PHE A O 1
ATOM 2078 N N . GLU A 1 255 ? -2.164 -5.387 -11.412 1.00 83.62 255 GLU A N 1
ATOM 2079 C CA . GLU A 1 255 ? -2.707 -6.693 -11.785 1.00 83.62 255 GLU A CA 1
ATOM 2080 C C . GLU A 1 255 ? -3.648 -7.243 -10.706 1.00 83.62 255 GLU A C 1
ATOM 2082 O O . GLU A 1 255 ? -3.522 -6.823 -9.553 1.00 83.62 255 GLU A O 1
ATOM 2087 N N . PRO A 1 256 ? -4.576 -8.159 -11.067 1.00 76.62 256 PRO A N 1
ATOM 2088 C CA . PRO A 1 256 ? -5.373 -8.872 -10.082 1.00 76.62 256 PRO A CA 1
ATOM 2089 C C . PRO A 1 256 ? -4.476 -9.473 -9.009 1.00 76.62 256 PRO A C 1
ATOM 2091 O O . PRO A 1 256 ? -3.509 -10.191 -9.369 1.00 76.62 256 PRO A O 1
#

Secondary structure (DSSP, 8-state):
-------------------S------------PPPPSS------------TT--GGGS-----TTS--TTPPPPHHHHHHHHHHHHH--TT-EEE-SS-EEEHHHHHHHHSTTPPPPHHHHHHHHHHHHHHHHH-TTTS----PPPPHHHHHHHHHHHHHHHHHHT-SS-PPP---HHHHTTS-S----------PPP----SS---SSSSTHHHHHHHHHHHHHTT--GGG--GGGHHHHHHHHHHHHHHT----

InterPro domains:
  IPR003653 Ulp1 protease family, C-terminal catalytic domain [PF02902] (171-248)
  IPR003653 Ulp1 protease family, C-terminal catalytic domain [PS50600] (1-224)
  IPR038765 Papain-like cysteine peptidase superfamily [SSF54001] (93-254)

Organism: NCBI:txid126358

Solvent-accessible surface area (backbone atoms only — not comparable to full-atom values): 16836 Å² total; per-residue (Å²): 132,82,88,89,83,88,85,85,93,77,87,82,89,78,90,76,78,96,71,91,82,81,80,78,78,75,80,77,79,78,69,84,71,80,80,54,64,84,69,84,79,78,69,82,75,78,81,79,88,45,101,86,61,66,79,85,78,55,80,74,75,76,69,89,74,62,75,57,94,80,63,76,64,59,65,68,41,50,52,52,43,51,58,45,61,77,70,59,52,58,83,38,74,40,79,48,96,89,51,72,41,46,33,41,57,51,51,21,41,67,36,86,77,26,55,68,50,73,66,61,50,34,53,51,54,46,52,54,52,52,43,28,74,76,36,47,86,47,31,64,52,95,72,87,86,77,54,75,62,56,60,52,52,53,52,51,53,50,54,54,46,54,56,51,73,69,43,91,62,91,68,84,88,78,74,58,73,80,65,58,74,76,57,75,80,61,87,73,78,83,64,76,83,72,83,78,81,89,76,85,82,80,77,50,68,76,82,91,66,86,28,51,59,55,59,53,52,53,49,45,52,51,29,49,36,49,73,42,68,54,60,71,57,58,79,87,46,47,68,56,52,29,45,36,50,43,24,24,52,68,34,68,51,76,81,119

Mean predicted aligned error: 15.13 Å

Foldseek 3Di:
DDDDDDDDDDDDDDDDDDDDDDDPPPPPPPDPQPDFDDDPPPDPDDDPPDPPDDPVPDDPDDPLLEDDPLDFADVVLLVVLVVCVVVDDQQDWADFRPDTDGVVQLVLLLDPQRAHDLVLLQSLLVVLVVCCVVCVSQQVDPDDRDGPVLVVLVVVQVVQVVVVVPDPDPDDDDRDPVNVVVPPPDDPDPPPPDPDDDDDDDLADDDPHDRCPSVLVSLVVNCVRRVHDNSPDDVVCSSRSSSNSSSCRNRVHDRD

pLDDT: mean 73.37, std 22.9, range [24.33, 97.06]

Sequence (256 aa):
MSGDFCTPEKLEEDENKSTKGDIVQIESTWFDIPKGRGHRTKRKARLLCSPFTDPTKRRKLSDLDVYDPYREVDPSKVDDLNKWMEAASTSDLVPLHHCDVEAKSLLDLLNKDGWLTGEIVNEALYHIRDRALKFPNLFQQDCCILDCYFCQFVQSAHGEWQIHAQSPRKEEFKFSKSLLKYVDGSIPELVTAQKFKFVKMKEVPQQHNGSDCGIFTIKYIEFLQVNMDVCAIQPEYIPMWRKKLAAELLAWHFEP